Protein AF-A0A914ZAG1-F1 (afdb_monomer)

Structure (mmCIF, N/CA/C/O backbone):
data_AF-A0A914ZAG1-F1
#
_entry.id   AF-A0A914ZAG1-F1
#
loop_
_atom_site.group_PDB
_atom_site.id
_atom_site.type_symbol
_atom_site.label_atom_id
_atom_site.label_alt_id
_atom_site.label_comp_id
_atom_site.label_asym_id
_atom_site.label_entity_id
_atom_site.label_seq_id
_atom_site.pdbx_PDB_ins_code
_atom_site.Cartn_x
_atom_site.Cartn_y
_atom_site.Cartn_z
_atom_site.occupancy
_atom_site.B_iso_or_equiv
_atom_site.auth_seq_id
_atom_site.auth_comp_id
_atom_site.auth_asym_id
_atom_site.auth_atom_id
_atom_site.pdbx_PDB_model_num
ATOM 1 N N . MET A 1 1 ? 6.820 -18.113 77.721 1.00 44.19 1 MET A N 1
ATOM 2 C CA . MET A 1 1 ? 5.483 -17.719 77.213 1.00 44.19 1 MET A CA 1
ATOM 3 C C . MET A 1 1 ? 5.636 -16.690 76.088 1.00 44.19 1 MET A C 1
ATOM 5 O O . MET A 1 1 ? 5.161 -15.575 76.220 1.00 44.19 1 MET A O 1
ATOM 9 N N . SER A 1 2 ? 6.352 -17.037 75.008 1.00 44.66 2 SER A N 1
ATOM 10 C CA . SER A 1 2 ? 6.630 -16.108 73.891 1.00 44.66 2 SER A CA 1
ATOM 11 C C . SER A 1 2 ? 6.629 -16.766 72.500 1.00 44.66 2 SER A C 1
ATOM 13 O O . SER A 1 2 ? 6.733 -16.055 71.511 1.00 44.66 2 SER A O 1
ATOM 15 N N . GLU A 1 3 ? 6.470 -18.089 72.392 1.00 43.69 3 GLU A N 1
ATOM 16 C CA . GLU A 1 3 ? 6.545 -18.802 71.100 1.00 43.69 3 GLU A CA 1
ATOM 17 C C . GLU A 1 3 ? 5.197 -19.030 70.405 1.00 43.69 3 GLU A C 1
ATOM 19 O O . GLU A 1 3 ? 5.170 -19.448 69.258 1.00 43.69 3 GLU A O 1
ATOM 24 N N . LYS A 1 4 ? 4.060 -18.738 71.052 1.00 41.19 4 LYS A N 1
ATOM 25 C CA . LYS A 1 4 ? 2.736 -18.988 70.446 1.00 41.19 4 LYS A CA 1
ATOM 26 C C . LYS A 1 4 ? 2.187 -17.845 69.586 1.00 41.19 4 LYS A C 1
ATOM 28 O O . LYS A 1 4 ? 1.163 -18.033 68.948 1.00 41.19 4 LYS A O 1
ATOM 33 N N . LYS A 1 5 ? 2.827 -16.668 69.564 1.00 45.28 5 LYS A N 1
ATOM 34 C CA . LYS A 1 5 ? 2.276 -15.483 68.876 1.00 45.28 5 LYS A CA 1
ATOM 35 C C . LYS A 1 5 ? 2.777 -15.310 67.437 1.00 45.28 5 LYS A C 1
ATOM 37 O O . LYS A 1 5 ? 2.129 -14.634 66.649 1.00 45.28 5 LYS A O 1
ATOM 42 N N . THR A 1 6 ? 3.898 -15.933 67.080 1.00 44.66 6 THR A N 1
ATOM 43 C CA . THR A 1 6 ? 4.449 -15.913 65.715 1.00 44.66 6 THR A CA 1
ATOM 44 C C . THR A 1 6 ? 3.732 -16.889 64.782 1.00 44.66 6 THR A C 1
ATOM 46 O O . THR A 1 6 ? 3.537 -16.558 63.619 1.00 44.66 6 THR A O 1
ATOM 49 N N . SER A 1 7 ? 3.215 -18.015 65.291 1.00 41.16 7 SER A N 1
ATOM 50 C CA . SER A 1 7 ? 2.495 -18.994 64.464 1.00 41.16 7 SER A CA 1
ATOM 51 C C . SER A 1 7 ? 1.101 -18.540 64.011 1.00 41.16 7 SER A C 1
ATOM 53 O O . SER A 1 7 ? 0.634 -19.004 62.983 1.00 41.16 7 SER A O 1
ATOM 55 N N . GLU A 1 8 ? 0.419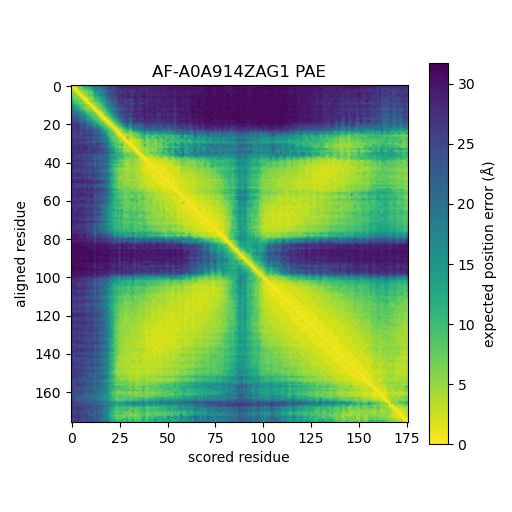 -17.643 64.736 1.00 44.59 8 GLU A N 1
ATOM 56 C CA . GLU A 1 8 ? -0.865 -17.067 64.278 1.00 44.59 8 GLU A CA 1
ATOM 57 C C . GLU A 1 8 ? -0.670 -15.929 63.261 1.00 44.59 8 GLU A C 1
ATOM 59 O O . GLU A 1 8 ? -1.561 -15.664 62.458 1.00 44.59 8 GLU A O 1
ATOM 64 N N . PHE A 1 9 ? 0.494 -15.269 63.265 1.00 38.97 9 PHE A N 1
ATOM 65 C CA . PHE A 1 9 ? 0.803 -14.169 62.346 1.00 38.97 9 PHE A CA 1
ATOM 66 C C . PHE A 1 9 ? 1.321 -14.665 60.983 1.00 38.97 9 PHE A C 1
ATOM 68 O O . PHE A 1 9 ? 1.088 -14.011 59.969 1.00 38.97 9 PHE A O 1
ATOM 75 N N . GLU A 1 10 ? 1.955 -15.843 60.935 1.00 39.25 10 GLU A N 1
ATOM 76 C CA . GLU A 1 10 ? 2.365 -16.504 59.683 1.00 39.25 10 GLU A CA 1
ATOM 77 C C . GLU A 1 10 ? 1.180 -17.100 58.899 1.00 39.25 10 GLU A C 1
ATOM 79 O O . GLU A 1 10 ? 1.226 -17.174 57.675 1.00 39.25 10 GLU A O 1
ATOM 84 N N . VAL A 1 11 ? 0.073 -17.437 59.573 1.00 43.84 11 VAL A N 1
ATOM 85 C CA . VAL A 1 11 ? -1.135 -18.009 58.939 1.00 43.84 11 VAL A CA 1
ATOM 86 C C . VAL A 1 11 ? -1.965 -16.955 58.184 1.00 43.84 11 VAL A C 1
ATOM 88 O O . VAL A 1 11 ? -2.814 -17.298 57.364 1.00 43.84 11 VAL A O 1
ATOM 91 N N . ALA A 1 12 ? -1.707 -15.660 58.390 1.00 36.81 12 ALA A N 1
ATOM 92 C CA . ALA A 1 12 ? -2.474 -14.584 57.756 1.00 36.81 12 ALA A CA 1
ATOM 93 C C . ALA A 1 12 ? -2.019 -14.222 56.326 1.00 36.81 12 ALA A C 1
ATOM 95 O O . ALA A 1 12 ? -2.687 -13.420 55.674 1.00 36.81 12 ALA A O 1
ATOM 96 N N . TRP A 1 13 ? -0.924 -14.804 55.820 1.00 35.97 13 TRP A N 1
ATOM 97 C CA . TRP A 1 13 ? -0.385 -14.482 54.489 1.00 35.97 13 TRP A CA 1
ATOM 98 C C . TRP A 1 13 ? -0.612 -15.564 53.423 1.00 35.97 13 TRP A C 1
ATOM 100 O O . TRP A 1 13 ? -0.395 -15.288 52.248 1.00 35.97 13 TRP A O 1
ATOM 110 N N . ASP A 1 14 ? -1.120 -16.747 53.784 1.00 36.81 14 ASP A N 1
ATOM 111 C CA . ASP A 1 14 ? -1.268 -17.884 52.853 1.00 36.81 14 ASP A CA 1
ATOM 112 C C . ASP A 1 14 ? -2.696 -18.064 52.294 1.00 36.81 14 ASP A C 1
ATOM 114 O O . ASP A 1 14 ? -3.138 -19.157 51.954 1.00 36.81 14 ASP A O 1
ATOM 118 N N . SER A 1 15 ? -3.481 -16.986 52.222 1.00 39.69 15 SER A N 1
ATOM 119 C CA . SER A 1 15 ? -4.832 -17.040 51.632 1.00 39.69 15 SER A CA 1
ATOM 120 C C . SER A 1 15 ? -5.127 -15.922 50.637 1.00 39.69 15 SER A C 1
ATOM 122 O O . SER A 1 15 ? -6.284 -15.593 50.379 1.00 39.69 15 SER A O 1
ATOM 124 N N . GLN A 1 16 ? -4.092 -15.394 49.979 1.00 35.78 16 GLN A N 1
ATOM 125 C CA . GLN A 1 16 ? -4.280 -14.883 48.625 1.00 35.78 16 GLN A CA 1
ATOM 126 C C . GLN A 1 16 ? -4.118 -16.060 47.671 1.00 35.78 16 GLN A C 1
ATOM 128 O O . GLN A 1 16 ? -3.028 -16.352 47.196 1.00 35.78 16 GLN A O 1
ATOM 133 N N . SER A 1 17 ? -5.228 -16.754 47.413 1.00 38.12 17 SER A N 1
ATOM 134 C CA . SER A 1 17 ? -5.347 -17.585 46.222 1.00 38.12 17 SER A CA 1
ATOM 135 C C . SER A 1 17 ? -4.894 -16.741 45.034 1.00 38.12 17 SER A C 1
ATOM 137 O O . SER A 1 17 ? -5.560 -15.751 44.708 1.00 38.12 17 SER A O 1
ATOM 139 N N . GLU A 1 18 ? -3.766 -17.098 44.420 1.00 38.69 18 GLU A N 1
ATOM 140 C CA . GLU A 1 18 ? -3.399 -16.544 43.126 1.00 38.69 18 GLU A CA 1
ATOM 141 C C . GLU A 1 18 ? -4.626 -16.686 42.216 1.00 38.69 18 GLU A C 1
ATOM 143 O O . GLU A 1 18 ? -5.186 -17.788 42.123 1.00 38.69 18 GLU A O 1
ATOM 148 N N . PRO A 1 19 ? -5.134 -15.595 41.611 1.00 41.44 19 PRO A N 1
ATOM 149 C CA . PRO A 1 19 ? -6.217 -15.709 40.655 1.00 41.44 19 PRO A CA 1
ATOM 150 C C . PRO A 1 19 ? -5.683 -16.572 39.518 1.00 41.44 19 PRO A C 1
ATOM 152 O O . PRO A 1 19 ? -4.831 -16.133 38.749 1.00 41.44 19 PRO A O 1
ATOM 155 N N . GLY A 1 20 ? -6.136 -17.829 39.482 1.00 40.38 20 GLY A N 1
ATOM 156 C CA . GLY A 1 20 ? -5.704 -18.801 38.493 1.00 40.38 20 GLY A CA 1
ATOM 157 C C . GLY A 1 20 ? -5.775 -18.181 37.106 1.00 40.38 20 GLY A C 1
ATOM 158 O O . GLY A 1 20 ? -6.749 -17.495 36.789 1.00 40.38 20 GLY A O 1
ATOM 159 N N . GLU A 1 21 ? -4.730 -18.394 36.306 1.00 50.62 21 GLU A N 1
ATOM 160 C CA . GLU A 1 21 ? -4.668 -17.961 34.914 1.00 50.62 21 GLU A CA 1
ATOM 161 C C . GLU A 1 21 ? -5.856 -18.544 34.131 1.00 50.62 21 GLU A C 1
ATOM 163 O O . GLU A 1 21 ? -5.803 -19.620 33.527 1.00 50.62 21 GLU A O 1
ATOM 168 N N . GLU A 1 22 ? -6.972 -17.822 34.143 1.00 53.00 22 GLU A N 1
ATOM 169 C CA . GLU A 1 22 ? -8.123 -18.093 33.308 1.00 53.00 22 GLU A CA 1
ATOM 170 C C . GLU A 1 22 ? -7.700 -17.743 31.881 1.00 53.00 22 GLU A C 1
ATOM 172 O O . GLU A 1 22 ? -7.657 -16.575 31.489 1.00 53.00 22 GLU A O 1
ATOM 177 N N . LYS A 1 23 ? -7.297 -18.770 31.117 1.00 42.22 23 LYS A N 1
ATOM 178 C CA . LYS A 1 23 ? -6.859 -18.651 29.719 1.00 42.22 23 LYS A CA 1
ATOM 179 C C . LYS A 1 23 ? -7.784 -17.692 28.978 1.00 42.22 23 LYS A C 1
ATOM 181 O O . LYS A 1 23 ? -8.952 -18.016 28.757 1.00 42.22 23 LYS A O 1
ATOM 186 N N . ALA A 1 24 ? -7.250 -16.532 28.594 1.00 58.75 24 ALA A N 1
ATOM 187 C CA . ALA A 1 24 ? -8.007 -15.446 27.986 1.00 58.75 24 ALA A CA 1
ATOM 188 C C . ALA A 1 24 ? -8.939 -15.983 26.888 1.00 58.75 24 ALA A C 1
ATOM 190 O O . ALA A 1 24 ? -8.496 -16.456 25.834 1.00 58.75 24 ALA A O 1
ATOM 191 N N . LYS A 1 25 ? -10.250 -15.956 27.155 1.00 74.50 25 LYS A N 1
ATOM 192 C CA . LYS A 1 25 ? -11.270 -16.473 26.243 1.00 74.50 25 LYS A CA 1
ATOM 193 C C . LYS A 1 25 ? -11.279 -15.610 24.984 1.00 74.50 25 LYS A C 1
ATOM 195 O O . LYS A 1 25 ? -11.836 -14.514 24.974 1.00 74.50 25 LYS A O 1
ATOM 200 N N . LYS A 1 26 ? -10.644 -16.103 23.917 1.00 67.94 26 LYS A N 1
ATOM 201 C CA . LYS A 1 26 ? -10.543 -15.401 22.632 1.00 67.94 26 LYS A CA 1
ATOM 202 C C . LYS A 1 26 ? -11.945 -15.119 22.094 1.00 67.94 26 LYS A C 1
ATOM 204 O O . LYS A 1 26 ? -12.739 -16.032 21.863 1.00 67.94 26 LYS A O 1
ATOM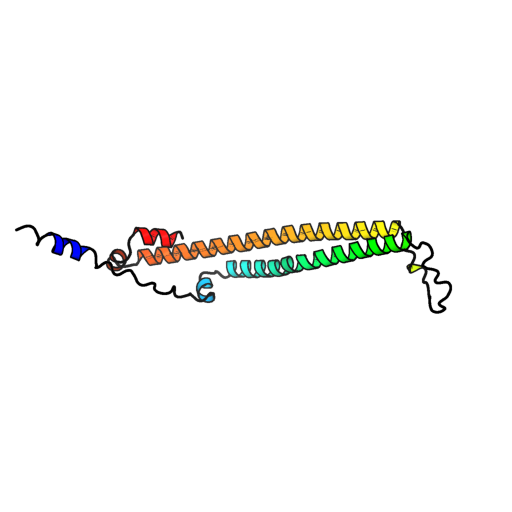 209 N N . VAL A 1 27 ? -12.261 -13.843 21.917 1.00 77.81 27 VAL A N 1
ATOM 210 C CA . VAL A 1 27 ? -13.531 -13.406 21.337 1.00 77.81 27 VAL A CA 1
ATOM 211 C C . VAL A 1 27 ? -13.443 -13.541 19.816 1.00 77.81 27 VAL A C 1
ATOM 213 O O . VAL A 1 27 ? -12.417 -13.234 19.216 1.00 77.81 27 VAL A O 1
ATOM 216 N N . SER A 1 28 ? -14.520 -14.010 19.182 1.00 84.69 28 SER A N 1
ATOM 217 C CA . SER A 1 28 ? -14.593 -14.090 17.719 1.00 84.69 28 SER A CA 1
ATOM 218 C C . SER A 1 28 ? -14.434 -12.705 17.081 1.00 84.69 28 SER A C 1
ATOM 220 O O . SER A 1 28 ? -15.070 -11.742 17.518 1.00 84.69 28 SER A O 1
ATOM 222 N N . LEU A 1 29 ? -13.639 -12.623 16.009 1.00 76.62 29 LEU A N 1
ATOM 223 C CA . LEU A 1 29 ? -13.372 -11.387 15.261 1.00 76.62 29 LEU A CA 1
ATOM 224 C C . LEU A 1 29 ? -14.660 -10.721 14.750 1.00 76.62 29 LEU A C 1
ATOM 226 O O . LEU A 1 29 ? -14.776 -9.500 14.769 1.00 76.62 29 LEU A O 1
ATOM 230 N N . ALA A 1 30 ? -15.679 -11.503 14.388 1.00 76.38 30 ALA A N 1
ATOM 231 C CA . ALA A 1 30 ? -16.973 -10.964 13.965 1.00 76.38 30 ALA A CA 1
ATOM 232 C C . ALA A 1 30 ? -17.703 -10.226 15.102 1.00 76.38 30 ALA A C 1
ATOM 234 O O . ALA A 1 30 ? -18.402 -9.239 14.880 1.00 76.38 30 ALA A O 1
ATOM 235 N N . LYS A 1 31 ? -17.514 -10.678 16.347 1.00 78.00 31 LYS A N 1
ATOM 236 C CA . LYS A 1 31 ? -18.121 -10.058 17.530 1.00 78.00 31 LYS A CA 1
ATOM 237 C C . LYS A 1 31 ? -17.407 -8.759 17.922 1.00 78.00 31 LYS A C 1
ATOM 239 O O . LYS A 1 31 ? -18.047 -7.894 18.515 1.00 78.00 31 LYS A O 1
ATOM 244 N N . LEU A 1 32 ? -16.137 -8.597 17.536 1.00 78.69 32 LEU A N 1
ATOM 245 C CA . LEU A 1 32 ? -15.387 -7.341 17.661 1.00 78.69 32 LEU A CA 1
ATOM 246 C C . LEU A 1 32 ? -15.977 -6.247 16.756 1.00 78.69 32 LEU A C 1
ATOM 248 O O . LEU A 1 32 ? -16.156 -5.108 17.179 1.00 78.69 32 LEU A O 1
ATOM 252 N N . TRP A 1 33 ? -16.391 -6.627 15.546 1.00 77.50 33 TRP A N 1
ATOM 253 C CA . TRP A 1 33 ? -17.001 -5.733 14.557 1.00 77.50 33 TRP A CA 1
ATOM 254 C C . TRP A 1 33 ? -18.446 -5.325 14.863 1.00 77.50 33 TRP A C 1
ATOM 256 O O . TRP A 1 33 ? -19.029 -4.521 14.141 1.00 77.50 33 TRP A O 1
ATOM 266 N N . ARG A 1 34 ? -19.034 -5.807 15.962 1.00 75.62 34 ARG A N 1
ATOM 267 C CA . ARG A 1 34 ? -20.420 -5.496 16.347 1.00 75.62 34 ARG A CA 1
ATOM 268 C C . ARG A 1 34 ? -20.682 -3.994 16.541 1.00 75.62 34 ARG A C 1
ATOM 270 O O . ARG A 1 34 ? -21.818 -3.560 16.395 1.00 75.62 34 ARG A O 1
ATOM 277 N N . TYR A 1 35 ? -19.656 -3.209 16.875 1.00 75.00 35 TYR A N 1
ATOM 278 C CA . TYR A 1 35 ? -19.765 -1.751 17.036 1.00 75.00 35 TYR A CA 1
ATOM 279 C C . TYR A 1 35 ? -19.437 -0.959 15.759 1.00 75.00 35 TYR A C 1
ATOM 281 O O . TYR A 1 35 ? -19.550 0.272 15.756 1.00 75.00 35 TYR A O 1
ATOM 289 N N . ALA A 1 36 ? -19.058 -1.638 14.671 1.00 76.38 36 ALA A N 1
ATOM 290 C CA . ALA A 1 36 ? -18.814 -1.000 13.387 1.00 76.38 36 ALA A CA 1
ATOM 291 C C . ALA A 1 36 ? -20.134 -0.473 12.807 1.00 76.38 36 ALA A C 1
ATOM 293 O O . ALA A 1 36 ? -21.146 -1.166 12.738 1.00 76.38 36 ALA A O 1
ATOM 294 N N . THR A 1 37 ? -20.131 0.792 12.398 1.00 77.62 37 THR A N 1
ATOM 295 C CA . THR A 1 37 ? -21.285 1.432 11.748 1.00 77.62 37 THR A CA 1
ATOM 296 C C . THR A 1 37 ? -21.210 1.176 10.250 1.00 77.62 37 THR A C 1
ATOM 298 O O . THR A 1 37 ? -20.113 1.035 9.719 1.00 77.62 37 THR A O 1
ATOM 301 N N . GLY A 1 38 ? -22.338 1.185 9.534 1.00 79.44 38 GLY A N 1
ATOM 302 C CA . GLY A 1 38 ? -22.329 0.982 8.076 1.00 79.44 38 GLY A CA 1
ATOM 303 C C . GLY A 1 38 ? -21.339 1.903 7.347 1.00 79.44 38 GLY A C 1
ATOM 304 O O . GLY A 1 38 ? -20.583 1.448 6.501 1.00 79.44 38 GLY A O 1
ATOM 305 N N . LYS A 1 39 ? -21.247 3.176 7.758 1.00 81.94 39 LYS A N 1
ATOM 306 C CA . LYS A 1 39 ? -20.297 4.146 7.188 1.00 81.94 39 LYS A CA 1
ATOM 307 C C . LYS A 1 39 ? -18.830 3.750 7.418 1.00 81.94 39 LYS A C 1
ATOM 309 O O . LYS A 1 39 ? -18.063 3.746 6.469 1.00 81.94 39 LYS A O 1
ATOM 314 N N . SER A 1 40 ? -18.447 3.356 8.635 1.00 85.31 40 SER A N 1
ATOM 315 C CA . SER A 1 40 ? -17.072 2.927 8.937 1.00 85.31 40 SER A CA 1
ATOM 316 C C . SER A 1 40 ? -16.716 1.601 8.252 1.00 85.31 40 SER A C 1
ATOM 318 O O . SER A 1 40 ? -15.597 1.429 7.786 1.00 85.31 40 SER A O 1
ATOM 320 N N . LEU A 1 41 ? -17.681 0.684 8.112 1.00 86.12 41 LEU A N 1
ATOM 321 C CA . LEU A 1 41 ? -17.500 -0.563 7.361 1.00 86.12 41 LEU A CA 1
ATOM 322 C C . LEU A 1 41 ? -17.232 -0.297 5.871 1.00 86.12 41 LEU A C 1
ATOM 324 O O . LEU A 1 41 ? -16.341 -0.920 5.300 1.00 86.12 41 LEU A O 1
ATOM 328 N N . LEU A 1 42 ? -17.944 0.654 5.255 1.00 90.44 42 LEU A N 1
ATOM 329 C CA . LEU A 1 42 ? -17.676 1.061 3.871 1.00 90.44 42 LEU A CA 1
ATOM 330 C C . LEU A 1 42 ? -16.269 1.648 3.713 1.00 90.44 42 LEU A C 1
ATOM 332 O O . LEU A 1 42 ? -15.575 1.300 2.761 1.00 90.44 42 LEU A O 1
ATOM 336 N N . LEU A 1 43 ? -15.834 2.483 4.664 1.00 90.00 43 LEU A N 1
ATOM 337 C CA . LEU A 1 43 ? -14.471 3.016 4.686 1.00 90.00 43 LEU A CA 1
ATOM 338 C C . LEU A 1 43 ? -13.435 1.881 4.729 1.00 90.00 43 LEU A C 1
ATOM 340 O O . LEU A 1 43 ? -12.504 1.870 3.927 1.00 90.00 43 LEU A O 1
ATOM 344 N N . VAL A 1 44 ? -13.621 0.876 5.587 1.00 91.50 44 VAL A N 1
ATOM 345 C CA . VAL A 1 44 ? -12.678 -0.251 5.664 1.00 91.50 44 VAL A CA 1
ATOM 346 C C . VAL A 1 44 ? -12.656 -1.081 4.385 1.00 91.50 44 VAL A C 1
ATOM 348 O O . VAL A 1 44 ? -11.575 -1.451 3.937 1.00 91.50 44 VAL A O 1
ATOM 351 N N . ILE A 1 45 ? -13.807 -1.355 3.767 1.00 92.81 45 ILE A N 1
ATOM 352 C CA . ILE A 1 45 ? -13.854 -2.103 2.500 1.00 92.81 45 ILE A CA 1
ATOM 353 C C . ILE A 1 45 ? -13.123 -1.329 1.398 1.00 92.81 45 ILE A C 1
ATOM 355 O O . ILE A 1 45 ? -12.327 -1.907 0.656 1.00 92.81 45 ILE A O 1
ATOM 359 N N . LEU A 1 46 ? -13.337 -0.014 1.327 1.00 92.69 46 LEU A N 1
ATOM 360 C CA . LEU A 1 46 ? -12.644 0.850 0.380 1.00 92.69 46 LEU A CA 1
ATOM 361 C C . LEU A 1 46 ? -11.130 0.856 0.642 1.00 92.69 46 LEU A C 1
ATOM 363 O O . LEU A 1 46 ? -10.353 0.612 -0.280 1.00 92.69 46 LEU A O 1
ATOM 367 N N . GLY A 1 47 ? -10.703 1.019 1.896 1.00 94.31 47 GLY A N 1
ATOM 368 C CA . GLY A 1 47 ? -9.291 0.944 2.283 1.00 94.31 47 GLY A CA 1
ATOM 369 C C . GLY A 1 47 ? -8.655 -0.416 1.976 1.00 94.31 47 GLY A C 1
ATOM 370 O O . GLY A 1 47 ? -7.530 -0.470 1.487 1.00 94.31 47 GLY A O 1
ATOM 371 N N . ALA A 1 48 ? -9.387 -1.514 2.178 1.00 94.19 48 ALA A N 1
ATOM 372 C CA . ALA A 1 48 ? -8.931 -2.863 1.855 1.00 94.19 48 ALA A CA 1
ATOM 373 C C . ALA A 1 48 ? -8.779 -3.078 0.342 1.00 94.19 48 ALA A C 1
ATOM 375 O O . ALA A 1 48 ? -7.801 -3.681 -0.089 1.00 94.19 48 ALA A O 1
ATOM 376 N N . SER A 1 49 ? -9.695 -2.546 -0.473 1.00 93.69 49 SER A N 1
ATOM 377 C CA . SER A 1 49 ? -9.570 -2.616 -1.934 1.00 93.69 49 SER A CA 1
ATOM 378 C C . SER A 1 49 ? -8.333 -1.865 -2.439 1.00 93.69 49 SER A C 1
ATOM 380 O O . SER A 1 49 ? -7.571 -2.403 -3.241 1.00 93.69 49 SER A O 1
ATOM 382 N N . ILE A 1 50 ? -8.064 -0.674 -1.891 1.00 93.12 50 ILE A N 1
ATOM 383 C CA . ILE A 1 50 ? -6.868 0.113 -2.209 1.00 93.12 50 ILE A CA 1
ATOM 384 C C . ILE A 1 50 ? -5.609 -0.620 -1.732 1.00 93.12 50 ILE A C 1
ATOM 386 O O . ILE A 1 50 ? -4.626 -0.663 -2.462 1.00 93.12 50 ILE A O 1
ATOM 390 N N . ALA A 1 51 ? -5.649 -1.273 -0.567 1.00 93.69 51 ALA A N 1
ATOM 391 C CA . ALA A 1 51 ? -4.531 -2.068 -0.059 1.00 93.69 51 ALA A CA 1
ATOM 392 C C . ALA A 1 51 ? -4.125 -3.201 -1.010 1.00 93.69 51 ALA A C 1
ATOM 394 O O . ALA A 1 51 ? -2.933 -3.444 -1.200 1.00 93.69 51 ALA A O 1
ATOM 395 N N . VAL A 1 52 ? -5.101 -3.869 -1.633 1.00 93.25 52 VAL A N 1
ATOM 396 C CA . VAL A 1 52 ? -4.839 -4.914 -2.633 1.00 93.25 52 VAL A CA 1
ATOM 397 C C . VAL A 1 52 ? -4.157 -4.322 -3.867 1.00 93.25 52 VAL A C 1
ATOM 399 O O . VAL A 1 52 ? -3.161 -4.872 -4.336 1.00 93.25 52 VAL A O 1
ATOM 402 N N . VAL A 1 53 ? -4.643 -3.178 -4.358 1.00 90.25 53 VAL A N 1
ATOM 403 C CA . VAL A 1 53 ? -4.056 -2.485 -5.518 1.00 90.25 53 VAL A CA 1
ATOM 404 C C . VAL A 1 53 ? -2.630 -2.016 -5.217 1.00 90.25 53 VAL A C 1
ATOM 406 O O . VAL A 1 53 ? -1.719 -2.279 -5.999 1.00 90.25 53 VAL A O 1
ATOM 409 N N . THR A 1 54 ? -2.405 -1.393 -4.059 1.00 91.81 54 THR A N 1
ATOM 410 C CA . THR A 1 54 ? -1.077 -0.958 -3.607 1.00 91.81 54 THR A CA 1
ATOM 411 C C . THR A 1 54 ? -0.122 -2.144 -3.442 1.00 91.81 54 THR A C 1
ATOM 413 O O . THR A 1 54 ? 1.036 -2.064 -3.849 1.00 91.81 54 THR A O 1
ATOM 416 N N . GLY A 1 55 ? -0.605 -3.274 -2.913 1.00 92.12 55 GLY A N 1
ATOM 417 C CA . GLY A 1 55 ? 0.175 -4.508 -2.793 1.00 92.12 55 GLY A CA 1
ATOM 418 C C . GLY A 1 55 ? 0.609 -5.075 -4.148 1.00 92.12 55 GLY A C 1
ATOM 419 O O . GLY A 1 55 ? 1.754 -5.499 -4.297 1.00 92.12 55 GLY A O 1
ATOM 420 N N . ALA A 1 56 ? -0.264 -5.008 -5.158 1.00 90.56 56 ALA A N 1
ATOM 421 C CA . ALA A 1 56 ? 0.065 -5.367 -6.540 1.00 90.56 56 ALA A CA 1
ATOM 422 C C . ALA A 1 56 ? 1.004 -4.353 -7.230 1.00 90.56 56 ALA A C 1
ATOM 424 O O . ALA A 1 56 ? 1.633 -4.682 -8.234 1.00 90.56 56 ALA A O 1
ATOM 425 N N . GLY A 1 57 ? 1.165 -3.147 -6.679 1.00 88.38 57 GLY A N 1
ATOM 426 C CA . GLY A 1 57 ? 2.127 -2.157 -7.169 1.00 88.38 57 GLY A CA 1
ATOM 427 C C . GLY A 1 57 ? 3.587 -2.602 -7.024 1.00 88.38 57 GLY A C 1
ATOM 428 O O . GLY A 1 57 ? 4.410 -2.297 -7.883 1.00 88.38 57 GLY A O 1
ATOM 429 N N . MET A 1 58 ? 3.909 -3.384 -5.987 1.00 88.50 58 MET A N 1
ATOM 430 C CA . MET A 1 58 ? 5.264 -3.901 -5.735 1.00 88.50 58 MET A CA 1
ATOM 431 C C . MET A 1 58 ? 5.790 -4.818 -6.860 1.00 88.50 58 MET A C 1
ATOM 433 O O . MET A 1 58 ? 6.872 -4.546 -7.383 1.00 88.50 58 MET A O 1
ATOM 437 N N . PRO A 1 59 ? 5.066 -5.870 -7.298 1.00 93.31 59 PRO A N 1
ATOM 438 C CA . PRO A 1 59 ? 5.505 -6.682 -8.432 1.00 93.31 59 PRO A CA 1
ATOM 439 C C . PRO A 1 59 ? 5.488 -5.903 -9.753 1.00 93.31 59 PRO A C 1
ATOM 441 O O . PRO A 1 59 ? 6.339 -6.143 -10.604 1.00 93.31 59 PRO A O 1
ATOM 444 N N . LEU A 1 60 ? 4.579 -4.938 -9.920 1.00 90.19 60 LEU A N 1
ATOM 445 C CA . LEU A 1 60 ? 4.528 -4.104 -11.122 1.00 90.19 60 LEU A CA 1
ATOM 446 C C . LEU A 1 60 ? 5.811 -3.269 -11.274 1.00 90.19 60 LEU A C 1
ATOM 448 O O . LEU A 1 60 ? 6.402 -3.248 -12.354 1.00 90.19 60 LEU 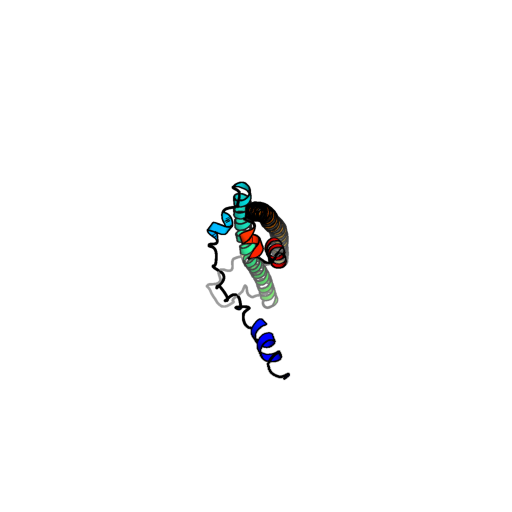A O 1
ATOM 452 N N . MET A 1 61 ? 6.319 -2.688 -10.180 1.00 89.38 61 MET A N 1
ATOM 453 C CA . MET A 1 61 ? 7.631 -2.026 -10.181 1.00 89.38 61 MET A CA 1
ATOM 454 C C . MET A 1 61 ? 8.765 -2.973 -10.604 1.00 89.38 61 MET A C 1
ATOM 456 O O . MET A 1 61 ? 9.656 -2.570 -11.351 1.00 89.38 61 MET A O 1
ATOM 460 N N . SER A 1 62 ? 8.716 -4.242 -10.187 1.00 92.00 62 SER A N 1
ATOM 461 C CA . SER A 1 62 ? 9.711 -5.246 -10.586 1.00 92.00 62 SER A CA 1
ATOM 462 C C . SER A 1 62 ? 9.694 -5.537 -12.091 1.00 92.00 62 SER A C 1
ATOM 464 O O . SER A 1 62 ? 10.752 -5.776 -12.668 1.00 92.00 62 SER A O 1
ATOM 466 N N . ILE A 1 63 ? 8.523 -5.511 -12.735 1.00 92.38 63 ILE A N 1
ATOM 467 C CA . ILE A 1 63 ? 8.396 -5.741 -14.183 1.00 92.38 63 ILE A CA 1
ATOM 468 C C . ILE A 1 63 ? 8.988 -4.567 -14.971 1.00 92.38 63 ILE A C 1
ATOM 470 O O . ILE A 1 63 ? 9.711 -4.789 -15.941 1.00 92.38 63 ILE A O 1
ATOM 474 N N . ILE A 1 64 ? 8.751 -3.328 -14.528 1.00 92.00 64 ILE A N 1
ATOM 475 C CA . ILE A 1 64 ? 9.312 -2.127 -15.171 1.00 92.00 64 ILE A CA 1
ATOM 476 C C . ILE A 1 64 ? 10.844 -2.183 -15.151 1.00 92.00 64 ILE A C 1
ATOM 478 O O . ILE A 1 64 ? 11.482 -2.004 -16.188 1.00 92.00 64 ILE A O 1
ATOM 482 N N . VAL A 1 65 ? 11.440 -2.511 -13.999 1.00 91.75 65 VAL A N 1
ATOM 483 C CA . VAL A 1 65 ? 12.900 -2.661 -13.876 1.00 91.75 65 VAL A CA 1
ATOM 484 C C . VAL A 1 65 ? 13.427 -3.794 -14.763 1.00 91.75 65 VAL A C 1
ATOM 486 O O . VAL A 1 65 ? 14.496 -3.650 -15.357 1.00 91.75 65 VAL A O 1
A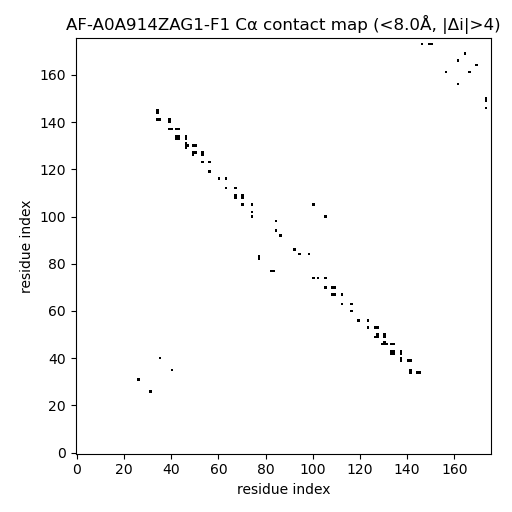TOM 489 N N . GLY A 1 66 ? 12.669 -4.886 -14.907 1.00 93.19 66 GLY A N 1
ATOM 490 C CA . GLY A 1 66 ? 12.980 -5.961 -15.852 1.00 93.19 66 GLY A CA 1
ATOM 491 C C . GLY A 1 66 ? 13.056 -5.454 -17.293 1.00 93.19 66 GLY A C 1
ATOM 492 O O . GLY A 1 66 ? 14.084 -5.617 -17.947 1.00 93.19 66 GLY A O 1
ATOM 493 N N . SER A 1 67 ? 12.021 -4.747 -17.751 1.00 90.50 67 SER A N 1
ATOM 494 C CA . SER A 1 67 ? 11.978 -4.191 -19.111 1.00 90.50 67 SER A CA 1
ATOM 495 C C . SER A 1 67 ? 13.082 -3.157 -19.369 1.00 90.50 67 SER A C 1
ATOM 497 O O . SER A 1 67 ? 13.707 -3.154 -20.427 1.00 90.50 67 SER A O 1
ATOM 499 N N . LEU A 1 68 ? 13.405 -2.335 -18.366 1.00 91.38 68 LEU A N 1
ATOM 500 C CA . LEU A 1 68 ? 14.522 -1.398 -18.430 1.00 91.38 68 LEU A CA 1
ATOM 501 C C . LEU A 1 68 ? 15.863 -2.139 -18.577 1.00 91.38 68 LEU A C 1
ATOM 503 O O . LEU A 1 68 ? 16.705 -1.746 -19.384 1.00 91.38 68 LEU A O 1
ATOM 507 N N . SER A 1 69 ? 16.062 -3.227 -17.825 1.00 92.88 69 SER A N 1
ATOM 508 C CA . SER A 1 69 ? 17.263 -4.063 -17.921 1.00 92.88 69 SER A CA 1
ATOM 509 C C . SER A 1 69 ? 17.404 -4.704 -19.304 1.00 92.88 69 SER A C 1
ATOM 511 O O . SER A 1 69 ? 18.505 -4.713 -19.860 1.00 92.88 69 SER A O 1
ATOM 513 N N . GLU A 1 70 ? 16.305 -5.167 -19.900 1.00 89.81 70 GLU A N 1
ATOM 514 C CA . GLU A 1 70 ? 16.298 -5.722 -21.257 1.00 89.81 70 GLU A CA 1
ATOM 515 C C . GLU A 1 70 ? 16.771 -4.698 -22.301 1.00 89.81 70 GLU A C 1
ATOM 517 O O . GLU A 1 70 ? 17.614 -5.035 -23.141 1.00 89.81 70 GLU A O 1
ATOM 522 N N . SER A 1 71 ? 16.335 -3.435 -22.207 1.00 87.00 71 SER A N 1
ATOM 523 C CA . SER A 1 71 ? 16.804 -2.348 -23.085 1.00 87.00 71 SER A CA 1
ATOM 524 C C . SER A 1 71 ? 18.317 -2.102 -22.966 1.00 87.00 71 SER A C 1
ATOM 526 O O . SER A 1 71 ? 18.996 -1.907 -23.980 1.00 87.00 71 SER A O 1
ATOM 528 N N . PHE A 1 72 ? 18.883 -2.170 -21.753 1.00 89.38 72 PHE A N 1
ATOM 529 C CA . PHE A 1 72 ? 20.336 -2.058 -21.537 1.00 89.38 72 PHE A CA 1
ATOM 530 C C . PHE A 1 72 ? 21.117 -3.258 -22.082 1.00 89.38 72 PHE A C 1
ATOM 532 O O . PHE A 1 72 ? 22.191 -3.089 -22.672 1.00 89.38 72 PHE A O 1
ATOM 539 N N . VAL A 1 73 ? 20.583 -4.472 -21.927 1.00 87.38 73 VAL A N 1
ATOM 540 C CA . VAL A 1 73 ? 21.193 -5.688 -22.484 1.00 87.38 73 VAL A CA 1
ATOM 541 C C . VAL A 1 73 ? 21.188 -5.630 -24.011 1.00 87.38 73 VAL A C 1
ATOM 543 O O . VAL A 1 73 ? 22.192 -5.974 -24.638 1.00 87.38 73 VAL A O 1
ATOM 546 N N . LYS A 1 74 ? 20.101 -5.144 -24.621 1.00 82.31 74 LYS A N 1
ATOM 547 C CA . LYS A 1 74 ? 19.992 -4.964 -26.075 1.00 82.31 74 LYS A CA 1
ATOM 548 C C . LYS A 1 74 ? 21.042 -3.981 -26.599 1.00 82.31 74 LYS A C 1
ATOM 550 O O . LYS A 1 74 ? 21.757 -4.311 -27.542 1.00 82.31 74 LYS A O 1
ATOM 555 N N . MET A 1 75 ? 21.214 -2.838 -25.932 1.00 82.62 75 MET A N 1
ATOM 556 C CA . MET A 1 75 ? 22.231 -1.843 -26.293 1.00 82.62 75 MET A CA 1
ATOM 557 C C . MET A 1 75 ? 23.664 -2.383 -26.144 1.00 82.62 75 MET A C 1
ATOM 559 O O . MET A 1 75 ? 24.509 -2.172 -27.015 1.00 82.62 75 MET A O 1
ATOM 563 N N . THR A 1 76 ? 23.940 -3.126 -25.068 1.00 83.94 76 THR A N 1
ATOM 564 C CA . THR A 1 76 ? 25.263 -3.736 -24.840 1.00 83.94 76 THR A CA 1
ATOM 565 C C . THR A 1 76 ? 25.606 -4.763 -25.922 1.00 83.94 76 THR A C 1
ATOM 567 O O . THR A 1 76 ? 26.709 -4.730 -26.463 1.00 83.94 76 THR A O 1
ATOM 570 N N . LYS A 1 77 ? 24.648 -5.613 -26.321 1.00 79.69 77 LYS A N 1
ATOM 571 C CA . LYS A 1 77 ? 24.841 -6.605 -27.396 1.00 79.69 77 LYS A CA 1
ATOM 572 C C . LYS A 1 77 ? 25.188 -5.962 -28.743 1.00 79.69 77 LYS A C 1
ATOM 574 O O . LYS A 1 77 ? 26.047 -6.473 -29.456 1.00 79.69 77 LYS A O 1
ATOM 579 N N . LEU A 1 78 ? 24.563 -4.831 -29.072 1.00 74.31 78 LEU A N 1
ATOM 580 C CA . LEU A 1 78 ? 24.849 -4.083 -30.305 1.00 74.31 78 LEU A CA 1
ATOM 581 C C . LEU A 1 78 ? 26.221 -3.409 -30.275 1.00 74.31 78 LEU A C 1
ATOM 583 O O . LEU A 1 78 ? 26.868 -3.268 -31.310 1.00 74.31 78 LEU A O 1
ATOM 587 N N . ARG A 1 79 ? 26.681 -3.009 -29.086 1.00 75.38 79 ARG A N 1
ATOM 588 C CA . ARG A 1 79 ? 28.002 -2.408 -28.892 1.00 75.38 79 ARG A CA 1
ATOM 589 C C . ARG A 1 79 ? 29.131 -3.437 -28.953 1.00 75.38 79 ARG A C 1
ATOM 591 O O . ARG A 1 79 ? 30.183 -3.124 -29.502 1.00 75.38 79 ARG A O 1
ATOM 598 N N . GLU A 1 80 ? 28.923 -4.637 -28.413 1.00 75.12 80 GLU A N 1
ATOM 599 C CA . GLU A 1 80 ? 29.909 -5.726 -28.471 1.00 75.12 80 GLU A CA 1
ATOM 600 C C . GLU A 1 80 ? 29.961 -6.419 -29.840 1.00 75.12 80 GLU A C 1
ATOM 602 O O . GLU A 1 80 ? 31.026 -6.883 -30.245 1.00 75.12 80 GLU A O 1
ATOM 607 N N . SER A 1 81 ? 28.850 -6.466 -30.582 1.00 62.03 81 SER A N 1
ATOM 608 C CA . SER A 1 81 ? 28.803 -7.085 -31.909 1.00 62.03 81 SER A CA 1
ATOM 609 C C . SER A 1 81 ? 28.047 -6.207 -32.920 1.00 62.03 81 SER A C 1
ATOM 611 O O . SER A 1 81 ? 26.890 -6.485 -33.249 1.00 62.03 81 SER A O 1
ATOM 613 N N . PRO A 1 82 ? 28.696 -5.149 -33.454 1.00 60.16 82 PRO A N 1
ATOM 614 C CA . PRO A 1 82 ? 28.060 -4.184 -34.361 1.00 60.16 82 PRO A CA 1
ATOM 615 C C . PRO A 1 82 ? 27.584 -4.800 -35.689 1.00 60.16 82 PRO A C 1
ATOM 617 O O . PRO A 1 82 ? 26.759 -4.206 -36.375 1.00 60.16 82 PRO A O 1
ATOM 620 N N . ASN A 1 83 ? 28.060 -6.005 -36.031 1.00 57.69 83 ASN A N 1
ATOM 621 C CA . AS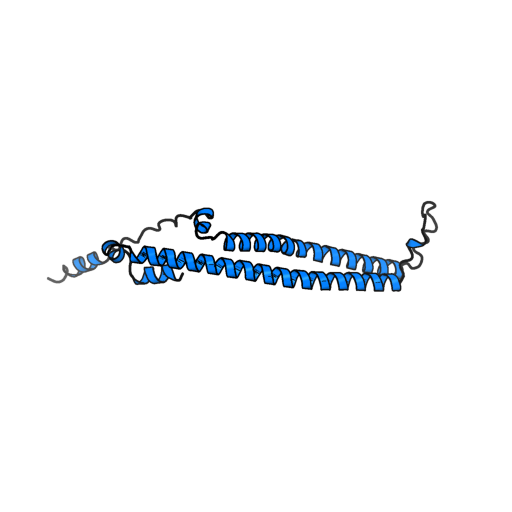N A 1 83 ? 27.729 -6.719 -37.269 1.00 57.69 83 ASN A CA 1
ATOM 622 C C . ASN A 1 83 ? 26.828 -7.957 -37.046 1.00 57.69 83 ASN A C 1
ATOM 624 O O . ASN A 1 83 ? 26.630 -8.732 -37.976 1.00 57.69 83 ASN A O 1
ATOM 628 N N . SER A 1 84 ? 26.262 -8.157 -35.848 1.00 53.94 84 SER A N 1
ATOM 629 C CA . SER A 1 84 ? 25.455 -9.344 -35.477 1.00 53.94 84 SER A CA 1
ATOM 630 C C . SER A 1 84 ? 24.088 -9.467 -36.180 1.00 53.94 84 SER A C 1
ATOM 632 O O . SER A 1 84 ? 23.382 -10.453 -36.010 1.00 53.94 84 SER A O 1
ATOM 634 N N . LEU A 1 85 ? 23.701 -8.509 -37.026 1.00 53.75 85 LEU A N 1
ATOM 635 C CA . LEU A 1 85 ? 22.580 -8.709 -37.959 1.00 53.75 85 LEU A CA 1
ATOM 636 C C . LEU A 1 85 ? 22.994 -9.455 -39.239 1.00 53.75 85 LEU A C 1
ATOM 638 O O . LEU A 1 85 ? 22.147 -9.788 -40.068 1.00 53.75 85 LEU A O 1
ATOM 642 N N . VAL A 1 86 ? 24.287 -9.751 -39.384 1.00 52.47 86 VAL A N 1
ATOM 643 C CA . VAL A 1 86 ? 24.847 -10.585 -40.443 1.00 52.47 86 VAL A CA 1
ATOM 644 C C . VAL A 1 86 ? 25.380 -11.858 -39.795 1.00 52.47 86 VAL A C 1
ATOM 646 O O . VAL A 1 86 ? 26.557 -11.953 -39.464 1.00 52.47 86 VAL A O 1
ATOM 649 N N . CYS A 1 87 ? 24.519 -12.859 -39.623 1.00 48.62 87 CYS A N 1
ATOM 650 C CA . CYS A 1 87 ? 24.970 -14.246 -39.564 1.00 48.62 87 CYS A CA 1
ATOM 651 C C . CYS A 1 87 ? 25.426 -14.616 -40.986 1.00 48.62 87 CYS A C 1
ATOM 653 O O . CYS A 1 87 ? 24.571 -14.768 -41.858 1.00 48.62 87 CYS A O 1
ATOM 655 N N . PRO A 1 88 ? 26.731 -14.767 -41.286 1.00 50.03 88 PRO A N 1
ATOM 656 C CA . PRO A 1 88 ? 27.183 -14.995 -42.660 1.00 50.03 88 PRO A CA 1
ATOM 657 C C . PRO A 1 88 ? 26.879 -16.416 -43.170 1.00 50.03 88 PRO A C 1
ATOM 659 O O . PRO A 1 88 ? 27.282 -16.758 -44.279 1.00 50.03 88 PRO A O 1
ATOM 662 N N . HIS A 1 89 ? 26.234 -17.271 -42.362 1.00 46.22 89 HIS A N 1
ATOM 663 C CA . HIS A 1 89 ? 26.151 -18.705 -42.637 1.00 46.22 89 HIS A CA 1
ATOM 664 C C . HIS A 1 89 ? 24.829 -19.405 -42.286 1.00 46.22 89 HIS A C 1
ATOM 666 O O . HIS A 1 89 ? 24.800 -20.629 -42.319 1.00 46.22 89 HIS A O 1
ATOM 672 N N . ASP A 1 90 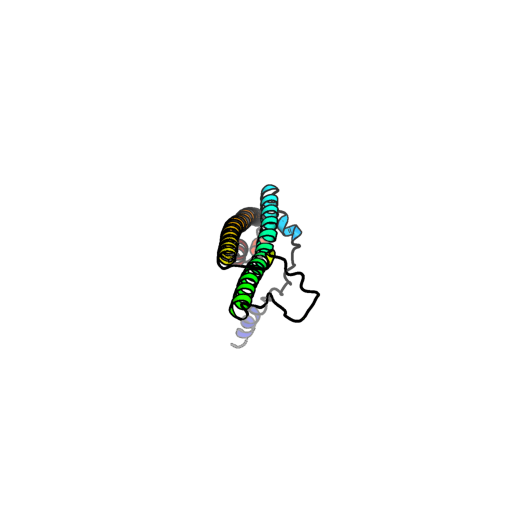? 23.739 -18.675 -42.016 1.00 47.12 90 ASP A N 1
ATOM 673 C CA . ASP A 1 90 ? 22.414 -19.296 -41.858 1.00 47.12 90 ASP A CA 1
ATOM 674 C C . ASP A 1 90 ? 21.406 -18.730 -42.877 1.00 47.12 90 ASP A C 1
ATOM 676 O O . ASP A 1 90 ? 21.051 -17.551 -42.804 1.00 47.12 90 ASP A O 1
ATOM 680 N N . PRO A 1 91 ? 20.899 -19.540 -43.827 1.00 53.75 91 PRO A N 1
ATOM 681 C CA . PRO A 1 91 ? 19.911 -19.110 -44.822 1.00 53.75 91 PRO A CA 1
ATOM 682 C C . PRO A 1 91 ? 18.498 -18.877 -44.244 1.00 53.75 91 PRO A C 1
ATOM 684 O O . PRO A 1 91 ? 17.569 -18.595 -44.996 1.00 53.75 91 PRO A O 1
ATOM 687 N N . SER A 1 92 ? 18.316 -18.980 -42.924 1.00 55.69 92 SER A N 1
ATOM 688 C CA . SER A 1 92 ? 17.057 -18.731 -42.205 1.00 55.69 92 SER A CA 1
ATOM 689 C C . SER A 1 92 ? 16.959 -17.341 -41.565 1.00 55.69 92 SER A C 1
ATOM 691 O O . SER A 1 92 ? 15.953 -17.039 -40.925 1.00 55.69 92 SER A O 1
ATOM 693 N N . CYS A 1 93 ? 17.977 -16.490 -41.717 1.00 54.44 93 CYS A N 1
ATOM 694 C CA . CYS A 1 93 ? 17.985 -15.142 -41.148 1.00 54.44 93 CYS A CA 1
ATOM 695 C C . CYS A 1 93 ? 17.172 -14.193 -42.038 1.00 54.44 93 CYS A C 1
ATOM 697 O O . CYS A 1 93 ? 17.696 -13.558 -42.952 1.00 54.44 93 CYS A O 1
ATOM 699 N N . ASN A 1 94 ? 15.873 -14.104 -41.787 1.00 53.84 94 ASN A N 1
ATOM 700 C CA . ASN A 1 94 ? 15.003 -13.078 -42.349 1.00 53.84 94 ASN A CA 1
ATOM 701 C C . ASN A 1 94 ? 15.165 -11.768 -41.563 1.00 53.84 94 ASN A C 1
ATOM 703 O O . ASN A 1 94 ? 14.250 -11.338 -40.867 1.00 53.84 94 ASN A O 1
ATOM 707 N N . THR A 1 95 ? 16.330 -11.129 -41.647 1.00 55.50 95 THR A N 1
ATOM 708 C CA . THR A 1 95 ? 16.571 -9.872 -40.936 1.00 55.50 95 THR A CA 1
ATOM 709 C C . THR A 1 95 ? 15.656 -8.784 -41.489 1.00 55.50 95 THR A C 1
ATOM 711 O O . THR A 1 95 ? 15.876 -8.231 -42.569 1.00 55.50 95 THR A O 1
ATOM 714 N N . THR A 1 96 ? 14.585 -8.485 -40.765 1.00 50.22 96 THR A N 1
ATOM 715 C CA . THR A 1 96 ? 13.740 -7.332 -41.045 1.00 50.22 96 THR A CA 1
ATOM 716 C C . THR A 1 96 ? 14.451 -6.076 -40.552 1.00 50.22 96 THR A C 1
ATOM 718 O O . THR A 1 96 ? 15.030 -6.054 -39.471 1.00 50.22 96 THR A O 1
ATOM 721 N N . PHE A 1 97 ? 14.383 -5.000 -41.337 1.00 47.47 97 PHE A N 1
ATOM 722 C CA . PHE A 1 97 ? 14.903 -3.658 -41.024 1.00 47.47 97 PHE A CA 1
ATOM 723 C C . PHE A 1 97 ? 14.521 -3.136 -39.613 1.00 47.47 97 PHE A C 1
ATOM 725 O O . PHE A 1 97 ? 15.153 -2.221 -39.099 1.00 47.47 97 PHE A O 1
ATOM 732 N N . SER A 1 98 ? 13.529 -3.754 -38.963 1.00 54.09 98 SER A N 1
ATOM 733 C CA . SER A 1 98 ? 13.072 -3.507 -37.592 1.00 54.09 98 SER A CA 1
ATOM 734 C C . SER A 1 98 ? 14.028 -3.931 -36.466 1.00 54.09 98 SER A C 1
ATOM 736 O O . SER A 1 98 ? 13.753 -3.598 -35.316 1.00 54.09 98 SER A O 1
ATOM 738 N N . ASP A 1 99 ? 15.120 -4.652 -36.745 1.00 56.50 99 ASP A N 1
ATOM 739 C CA . ASP A 1 99 ? 16.084 -5.072 -35.708 1.00 56.50 99 ASP A CA 1
ATOM 740 C C . ASP A 1 99 ? 17.231 -4.068 -35.479 1.00 56.50 99 ASP A C 1
ATOM 742 O O . ASP A 1 99 ? 18.065 -4.259 -34.588 1.00 56.50 99 ASP A O 1
ATOM 746 N N . ILE A 1 100 ? 17.273 -2.969 -36.245 1.00 65.81 100 ILE A N 1
ATOM 747 C CA . ILE A 1 100 ? 18.234 -1.876 -36.049 1.00 65.81 100 ILE A CA 1
ATOM 748 C C . ILE A 1 100 ? 17.751 -1.013 -34.879 1.00 65.81 100 ILE A C 1
ATOM 750 O O . ILE A 1 100 ? 17.053 -0.023 -35.055 1.00 65.81 100 ILE A O 1
ATOM 754 N N . TYR A 1 101 ? 18.111 -1.413 -33.665 1.00 73.94 101 TYR A N 1
ATOM 755 C CA . TYR A 1 101 ? 17.849 -0.637 -32.457 1.00 73.94 101 TYR A CA 1
ATOM 756 C C . TYR A 1 101 ? 18.943 0.426 -32.299 1.00 73.94 101 TYR A C 1
ATOM 758 O O . TYR A 1 101 ? 20.111 0.105 -32.068 1.00 73.94 101 TYR A O 1
ATOM 766 N N . THR A 1 102 ? 18.589 1.694 -32.504 1.00 81.81 102 THR A N 1
ATOM 767 C CA . THR A 1 102 ? 19.548 2.807 -32.502 1.00 81.81 102 THR A CA 1
ATOM 768 C C . THR A 1 102 ? 19.683 3.454 -31.120 1.00 81.81 102 THR A C 1
ATOM 770 O O . THR A 1 102 ? 18.933 3.167 -30.187 1.00 81.81 102 THR A O 1
ATOM 773 N N . THR A 1 103 ? 20.653 4.360 -30.970 1.00 82.81 103 THR A N 1
ATOM 774 C CA . THR A 1 103 ? 20.829 5.155 -29.741 1.00 82.81 103 THR A CA 1
ATOM 775 C C . THR A 1 103 ? 19.623 6.040 -29.428 1.00 82.81 103 THR A C 1
ATOM 777 O O . THR A 1 103 ? 19.338 6.276 -28.256 1.00 82.81 103 THR A O 1
ATOM 780 N N . GLU A 1 104 ? 18.916 6.510 -30.458 1.00 86.62 104 GLU A N 1
ATOM 781 C CA . GLU A 1 104 ? 17.714 7.336 -30.314 1.00 86.62 104 GLU A CA 1
ATOM 782 C C . GLU A 1 104 ? 16.540 6.509 -29.771 1.00 86.62 104 GLU A C 1
ATOM 784 O O . GLU A 1 104 ? 15.848 6.941 -28.850 1.00 86.62 104 GLU A O 1
ATOM 789 N N . ASP A 1 105 ? 16.359 5.282 -30.269 1.00 86.12 105 ASP A N 1
ATOM 7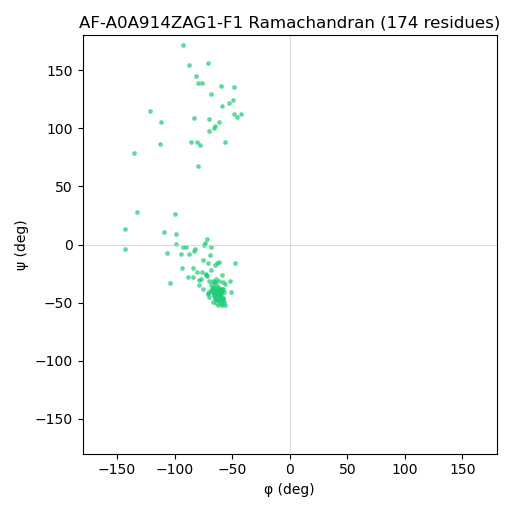90 C CA . ASP A 1 105 ? 15.317 4.365 -29.782 1.00 86.12 105 ASP A CA 1
ATOM 791 C C . ASP A 1 105 ? 15.546 4.004 -28.311 1.00 86.12 105 ASP A C 1
ATOM 793 O O . ASP A 1 105 ? 14.633 4.070 -27.490 1.00 86.12 105 ASP A O 1
ATOM 797 N N . PHE A 1 106 ? 16.801 3.732 -27.948 1.00 87.69 106 PHE A N 1
ATOM 798 C CA . PHE A 1 106 ? 17.198 3.485 -26.564 1.00 87.69 106 PHE A CA 1
ATOM 799 C C . PHE A 1 106 ? 16.902 4.667 -25.633 1.00 87.69 106 PHE A C 1
ATOM 801 O O . PHE A 1 106 ? 16.435 4.469 -24.508 1.00 87.69 106 PHE A O 1
ATOM 808 N N . HIS A 1 107 ? 17.167 5.896 -26.082 1.00 90.62 107 HIS A N 1
ATOM 809 C CA . HIS A 1 107 ? 16.896 7.090 -25.286 1.00 90.62 107 HIS A CA 1
ATOM 810 C C . HIS A 1 107 ? 15.395 7.255 -25.017 1.00 90.62 107 HIS A C 1
ATOM 812 O O . HIS A 1 107 ? 14.994 7.492 -23.874 1.00 90.62 107 HIS A O 1
ATOM 818 N N . ASN A 1 108 ? 14.570 7.063 -26.049 1.00 90.31 108 ASN A N 1
ATOM 819 C CA . ASN A 1 108 ? 13.116 7.145 -25.939 1.00 90.31 108 ASN A CA 1
ATOM 820 C C . ASN A 1 108 ? 12.540 6.039 -25.040 1.00 90.31 108 ASN A C 1
ATOM 822 O O . ASN A 1 108 ? 11.698 6.333 -24.186 1.00 90.31 108 ASN A O 1
ATOM 826 N N . ASP A 1 109 ? 13.040 4.805 -25.152 1.00 90.50 109 ASP A N 1
ATOM 827 C CA . ASP A 1 109 ? 12.626 3.689 -24.295 1.00 90.50 109 ASP A CA 1
ATOM 828 C C . ASP A 1 109 ? 12.933 3.971 -22.819 1.00 90.50 109 ASP A C 1
ATOM 830 O O . ASP A 1 109 ? 12.047 3.857 -21.969 1.00 90.50 109 ASP A O 1
ATOM 834 N N . ILE A 1 110 ? 14.151 4.420 -22.493 1.00 92.06 110 ILE A N 1
ATOM 835 C CA . ILE A 1 110 ? 14.520 4.750 -21.107 1.00 92.06 110 ILE A CA 1
ATOM 836 C C . ILE A 1 110 ? 13.673 5.896 -20.559 1.00 92.06 110 ILE A C 1
ATOM 838 O O . ILE A 1 110 ? 13.198 5.808 -19.424 1.00 92.06 110 ILE A O 1
ATOM 842 N N . ILE A 1 111 ? 13.471 6.970 -21.328 1.00 93.44 111 ILE A N 1
ATOM 843 C CA . ILE A 1 111 ? 12.657 8.108 -20.879 1.00 93.44 111 ILE A CA 1
ATOM 844 C C . ILE A 1 111 ? 11.223 7.659 -20.597 1.00 93.44 111 ILE A C 1
ATOM 846 O O . ILE A 1 111 ? 10.652 8.043 -19.570 1.00 93.44 111 ILE A O 1
ATOM 850 N N . ASN A 1 112 ? 10.652 6.818 -21.458 1.00 92.25 112 ASN A N 1
ATOM 851 C CA . ASN A 1 112 ? 9.303 6.298 -21.275 1.00 92.25 112 ASN A CA 1
ATOM 852 C C . ASN A 1 112 ? 9.192 5.395 -20.029 1.00 92.25 112 ASN A C 1
ATOM 854 O O . ASN A 1 112 ? 8.252 5.542 -19.239 1.00 92.25 112 ASN A O 1
ATOM 858 N N . GLN A 1 113 ? 10.178 4.521 -19.793 1.00 92.12 113 GLN A N 1
ATOM 859 C CA . GLN A 1 113 ? 10.218 3.666 -18.599 1.00 92.12 113 GLN A CA 1
ATOM 860 C C . GLN A 1 113 ? 10.393 4.481 -17.307 1.00 92.12 113 GLN A C 1
ATOM 862 O O . GLN A 1 113 ? 9.672 4.265 -16.330 1.00 92.12 113 GLN A O 1
ATOM 867 N N . CYS A 1 114 ? 11.282 5.478 -17.307 1.00 93.12 114 CYS A N 1
ATOM 868 C CA . CYS A 1 114 ? 11.483 6.385 -16.173 1.00 93.12 114 CYS A CA 1
ATOM 869 C C . CYS A 1 114 ? 10.226 7.214 -15.868 1.00 93.12 114 CYS A C 1
ATOM 871 O O . CYS A 1 114 ? 9.853 7.379 -14.704 1.00 93.12 114 CYS A O 1
ATOM 873 N N . THR A 1 115 ? 9.542 7.706 -16.905 1.00 93.12 115 THR A N 1
ATOM 874 C CA . THR A 1 115 ? 8.297 8.474 -16.754 1.00 93.12 115 THR A CA 1
ATOM 875 C C . THR A 1 115 ? 7.178 7.598 -16.186 1.00 93.12 115 THR A C 1
ATOM 877 O O . THR A 1 115 ? 6.489 8.007 -15.249 1.00 93.12 115 THR A O 1
ATOM 880 N N . SER A 1 116 ? 7.042 6.362 -16.675 1.00 91.50 116 SER A N 1
ATOM 881 C CA . SER A 1 116 ? 6.079 5.382 -16.152 1.00 91.50 116 SER A CA 1
ATOM 882 C C . SER A 1 116 ? 6.338 5.046 -14.679 1.00 91.50 116 SER A C 1
ATOM 884 O O . SER A 1 116 ? 5.401 5.011 -13.880 1.00 91.50 116 SER A O 1
ATOM 886 N N . PHE A 1 117 ? 7.607 4.881 -14.291 1.00 92.12 117 PHE A N 1
ATOM 887 C CA . PHE A 1 117 ? 8.006 4.655 -12.900 1.00 92.12 117 PHE A CA 1
ATOM 888 C C . PHE A 1 117 ? 7.637 5.837 -11.987 1.00 92.12 117 PHE A C 1
ATOM 890 O O . PHE A 1 117 ? 7.089 5.636 -10.900 1.00 92.12 117 PHE A O 1
ATOM 897 N N . ALA A 1 118 ? 7.876 7.073 -12.438 1.00 94.12 118 ALA A N 1
ATOM 898 C CA . ALA A 1 118 ? 7.533 8.279 -11.684 1.00 94.12 118 ALA A CA 1
ATOM 899 C C . ALA A 1 118 ? 6.014 8.421 -11.466 1.00 94.12 118 ALA A C 1
ATOM 901 O O . ALA A 1 118 ? 5.572 8.688 -10.345 1.00 94.12 118 ALA A O 1
ATOM 902 N N . ILE A 1 119 ? 5.210 8.191 -12.513 1.00 93.44 119 ILE A N 1
ATOM 903 C CA . ILE A 1 119 ? 3.741 8.246 -12.434 1.00 93.44 119 ILE A CA 1
ATOM 904 C C . ILE A 1 119 ? 3.213 7.166 -11.485 1.00 93.44 119 ILE A C 1
ATOM 906 O O . ILE A 1 119 ? 2.370 7.451 -10.631 1.00 93.44 119 ILE A O 1
ATOM 910 N N . LEU A 1 120 ? 3.727 5.938 -11.592 1.00 92.50 120 LEU A N 1
ATOM 911 C CA . LEU A 1 120 ? 3.292 4.831 -10.744 1.00 92.50 120 LEU A CA 1
ATOM 912 C C . LEU A 1 120 ? 3.655 5.060 -9.272 1.00 92.50 120 LEU A C 1
ATOM 914 O O . LEU A 1 120 ? 2.831 4.819 -8.391 1.00 92.50 120 LEU A O 1
ATOM 918 N N . GLY A 1 121 ? 4.855 5.581 -8.999 1.00 92.56 121 GLY A N 1
ATOM 919 C CA . GLY A 1 121 ? 5.287 5.938 -7.648 1.00 92.56 121 GLY A CA 1
ATOM 920 C C . GLY A 1 121 ? 4.403 7.018 -7.019 1.00 92.56 121 GLY A C 1
ATOM 921 O O . GLY A 1 121 ? 3.958 6.863 -5.881 1.00 92.56 121 GLY A O 1
ATOM 922 N N . ALA A 1 122 ? 4.077 8.072 -7.772 1.00 94.31 122 ALA A N 1
ATOM 923 C CA . ALA A 1 122 ? 3.163 9.118 -7.313 1.00 94.31 122 ALA A CA 1
ATOM 924 C C . ALA A 1 122 ? 1.745 8.575 -7.047 1.00 94.31 122 ALA A C 1
ATOM 926 O O . ALA A 1 122 ? 1.143 8.893 -6.019 1.00 94.31 122 ALA A O 1
ATOM 927 N N . ALA A 1 123 ? 1.229 7.716 -7.930 1.00 92.50 123 ALA A N 1
ATOM 928 C CA . ALA A 1 123 ? -0.080 7.088 -7.760 1.00 92.50 123 ALA A CA 1
ATOM 929 C C . ALA A 1 123 ? -0.133 6.198 -6.508 1.00 92.50 123 ALA A C 1
ATOM 931 O O . ALA A 1 123 ? -1.068 6.310 -5.712 1.00 92.50 123 ALA A O 1
ATOM 932 N N . ILE A 1 124 ? 0.891 5.364 -6.295 1.00 92.94 124 ILE A N 1
ATOM 933 C CA . ILE A 1 124 ? 1.014 4.510 -5.107 1.00 92.94 124 ILE A CA 1
ATOM 934 C C . ILE A 1 124 ? 1.113 5.352 -3.836 1.00 92.94 124 ILE A C 1
ATOM 936 O O . ILE A 1 124 ? 0.468 5.023 -2.845 1.00 92.94 124 ILE A O 1
ATOM 940 N N . TYR A 1 125 ? 1.874 6.447 -3.856 1.00 93.44 125 TYR A N 1
ATOM 941 C CA . TYR A 1 125 ? 2.000 7.334 -2.702 1.00 93.44 125 TYR A CA 1
ATOM 942 C C . TYR A 1 125 ? 0.645 7.918 -2.279 1.00 93.44 125 TYR A C 1
ATOM 944 O O . TYR A 1 125 ? 0.269 7.836 -1.107 1.00 93.44 125 TYR A O 1
ATOM 952 N N . ILE A 1 126 ? -0.127 8.443 -3.236 1.00 94.69 126 ILE A N 1
ATOM 953 C CA . ILE A 1 126 ? -1.464 8.994 -2.966 1.00 94.69 126 ILE A CA 1
ATOM 954 C C . ILE A 1 126 ? -2.412 7.889 -2.478 1.00 94.69 126 ILE A C 1
ATOM 956 O O . ILE A 1 126 ? -3.125 8.074 -1.489 1.00 94.69 126 ILE A O 1
ATOM 960 N N . ALA A 1 127 ? -2.406 6.729 -3.138 1.00 92.56 127 ALA A N 1
ATOM 961 C CA . ALA A 1 127 ? -3.240 5.591 -2.761 1.00 92.56 127 ALA A CA 1
ATOM 962 C C . ALA A 1 127 ? -2.926 5.094 -1.340 1.00 92.56 127 ALA A C 1
ATOM 964 O O . ALA A 1 127 ? -3.842 4.902 -0.539 1.00 92.56 127 ALA A O 1
ATOM 965 N N . ALA A 1 128 ? -1.644 4.953 -0.996 1.00 93.12 128 ALA A N 1
ATOM 966 C CA . ALA A 1 128 ? -1.190 4.541 0.328 1.00 93.12 128 ALA A CA 1
ATOM 967 C C . ALA A 1 128 ? -1.573 5.565 1.406 1.00 93.12 128 ALA A C 1
ATOM 969 O O . ALA A 1 128 ? -2.028 5.178 2.484 1.00 93.12 128 ALA A O 1
ATOM 970 N N . PHE A 1 129 ? -1.461 6.863 1.108 1.00 94.75 129 PHE A N 1
ATOM 971 C CA . PHE A 1 129 ? -1.901 7.915 2.022 1.00 94.75 129 PHE A CA 1
ATOM 972 C C . PHE A 1 129 ? -3.399 7.789 2.333 1.00 94.75 129 PHE A C 1
ATOM 974 O O . PHE A 1 129 ? -3.785 7.692 3.499 1.00 94.75 129 PHE A O 1
ATOM 981 N N . ILE A 1 130 ? -4.239 7.687 1.297 1.00 93.31 130 ILE A N 1
ATOM 982 C CA . ILE A 1 130 ? -5.693 7.522 1.449 1.00 93.31 130 ILE A CA 1
ATOM 983 C C . ILE A 1 130 ? -6.023 6.233 2.211 1.00 93.31 130 ILE A C 1
ATOM 985 O O . ILE A 1 130 ? -6.864 6.248 3.112 1.00 93.31 130 ILE A O 1
ATOM 989 N N . GLN A 1 131 ? -5.353 5.126 1.883 1.00 94.94 131 GLN A N 1
ATOM 990 C CA . GLN A 1 131 ? -5.525 3.835 2.547 1.00 94.94 131 GLN A CA 1
ATOM 991 C C . GLN A 1 131 ? -5.282 3.945 4.057 1.00 94.94 131 GLN A C 1
ATOM 993 O O . GLN A 1 131 ? -6.134 3.529 4.848 1.00 94.94 131 GLN A O 1
ATOM 998 N N . VAL A 1 132 ? -4.145 4.517 4.465 1.00 95.12 132 VAL A N 1
ATOM 999 C CA . VAL A 1 132 ? -3.782 4.655 5.883 1.00 95.12 132 VAL A CA 1
ATOM 1000 C C . VAL A 1 132 ? -4.754 5.588 6.599 1.00 95.12 132 VAL A C 1
ATOM 1002 O O . VAL A 1 132 ? -5.277 5.221 7.653 1.00 95.12 132 VAL A O 1
ATOM 1005 N N . SER A 1 133 ? -5.073 6.748 6.018 1.00 94.81 133 SER A N 1
ATOM 1006 C CA . SER A 1 133 ? -6.056 7.669 6.600 1.00 94.81 133 SER A CA 1
ATOM 1007 C C . SER A 1 133 ? -7.417 7.000 6.803 1.00 94.81 133 SER A C 1
ATOM 1009 O O . SER A 1 133 ? -8.040 7.172 7.849 1.00 94.81 133 SER A O 1
ATOM 1011 N N . CYS A 1 134 ? -7.860 6.185 5.845 1.00 91.75 134 CYS A N 1
ATOM 1012 C CA . CYS A 1 134 ? -9.134 5.481 5.928 1.00 91.75 134 CYS A CA 1
ATOM 1013 C C . CYS A 1 134 ? -9.171 4.470 7.088 1.00 91.75 134 CYS A C 1
ATOM 1015 O O . CYS A 1 134 ? -10.135 4.436 7.862 1.00 91.75 134 CYS A O 1
ATOM 1017 N N . PHE A 1 135 ? -8.102 3.684 7.254 1.00 93.12 135 PHE A N 1
ATOM 1018 C CA . PHE A 1 135 ? -7.989 2.736 8.364 1.00 93.12 135 PHE A CA 1
ATOM 1019 C C . PHE A 1 135 ? -7.916 3.435 9.723 1.00 93.12 135 PHE A C 1
ATOM 1021 O O . PHE A 1 135 ? -8.574 2.985 10.663 1.00 93.12 135 PHE A O 1
ATOM 1028 N N . LEU A 1 136 ? -7.182 4.547 9.825 1.00 94.25 136 LEU A N 1
ATOM 1029 C CA . LEU A 1 136 ? -7.073 5.316 11.068 1.00 94.25 136 LEU A CA 1
ATOM 1030 C C . LEU A 1 136 ? -8.419 5.911 11.487 1.00 94.25 136 LEU A C 1
ATOM 1032 O O . LEU A 1 136 ? -8.860 5.689 12.614 1.00 94.25 136 LEU A O 1
ATOM 1036 N N . VAL A 1 137 ? -9.113 6.588 10.567 1.00 92.06 137 VAL A N 1
ATOM 1037 C CA . VAL A 1 137 ? -10.419 7.207 10.850 1.00 92.06 137 VAL A CA 1
ATOM 1038 C C . VAL A 1 137 ? -11.458 6.149 11.229 1.00 92.06 137 VAL A C 1
ATOM 1040 O O . VAL A 1 137 ? -12.218 6.332 12.183 1.00 92.06 137 VAL A O 1
ATOM 1043 N N . SER A 1 138 ? -11.495 5.013 10.526 1.00 91.31 138 SER A N 1
ATOM 1044 C CA . SER A 1 138 ? -12.405 3.927 10.903 1.00 91.31 138 SER A CA 1
ATOM 1045 C C . SER A 1 138 ? -12.041 3.304 12.256 1.00 91.31 138 SER A C 1
ATOM 1047 O O . SER A 1 138 ? -12.939 2.930 13.017 1.00 91.31 138 SER A O 1
ATOM 1049 N N . GLY A 1 139 ? -10.747 3.178 12.560 1.00 90.19 139 GLY A N 1
ATOM 1050 C CA . GLY A 1 139 ? -10.258 2.668 13.839 1.00 90.19 139 GLY A CA 1
ATOM 1051 C C . GLY A 1 139 ? -10.680 3.559 15.005 1.00 90.19 139 GLY A C 1
ATOM 1052 O O . GLY A 1 139 ? -11.241 3.066 15.984 1.00 90.19 139 GLY A O 1
ATOM 1053 N N . GLU A 1 140 ? -10.513 4.874 14.863 1.00 91.38 140 GLU A N 1
ATOM 1054 C CA . GLU A 1 140 ? -10.917 5.863 15.867 1.00 91.38 140 GLU A CA 1
ATOM 1055 C C . GLU A 1 140 ? -12.417 5.778 16.175 1.00 91.38 140 GLU A C 1
ATOM 1057 O O . GLU A 1 140 ? -12.818 5.675 17.339 1.00 91.38 140 GLU A O 1
ATOM 1062 N N . GLN A 1 141 ? -13.256 5.729 15.135 1.00 89.69 141 GLN A N 1
ATOM 1063 C CA . GLN A 1 141 ? -14.707 5.616 15.300 1.00 89.69 141 GLN A CA 1
ATOM 1064 C C . GLN A 1 141 ? -15.108 4.338 16.052 1.00 89.69 141 GLN A C 1
ATOM 1066 O O . GLN A 1 141 ? -16.034 4.369 16.871 1.00 89.69 141 GLN A O 1
ATOM 1071 N N . MET A 1 142 ? -14.426 3.217 15.798 1.00 88.88 142 MET A N 1
ATOM 1072 C CA . MET A 1 142 ? -14.701 1.951 16.483 1.00 88.88 142 MET A CA 1
ATOM 1073 C C . MET A 1 142 ? -14.265 1.997 17.952 1.00 88.88 142 MET A C 1
ATOM 1075 O O . MET A 1 142 ? -15.042 1.614 18.832 1.00 88.88 142 MET A O 1
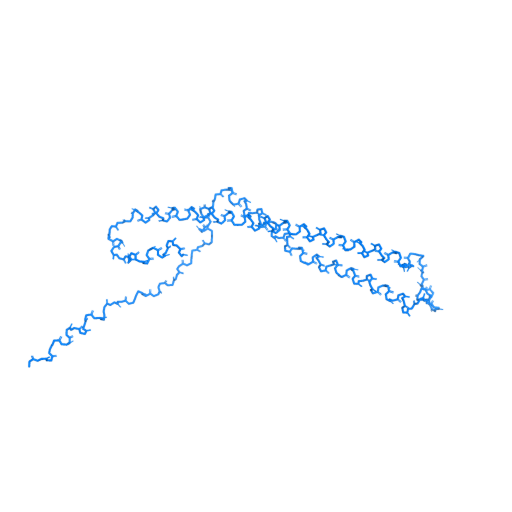ATOM 1079 N N . ILE A 1 143 ? -13.066 2.517 18.227 1.00 89.56 143 ILE A N 1
ATOM 1080 C CA . ILE A 1 143 ? -12.520 2.649 19.586 1.00 89.56 143 ILE A CA 1
ATOM 1081 C C . ILE A 1 143 ? -13.393 3.584 20.426 1.00 89.56 143 ILE A C 1
ATOM 1083 O O . ILE A 1 143 ? -13.727 3.250 21.564 1.00 89.56 143 ILE A O 1
ATOM 1087 N N . HIS A 1 144 ? -13.823 4.717 19.870 1.00 90.06 144 HIS A N 1
ATOM 1088 C CA . HIS A 1 144 ? -14.678 5.671 20.573 1.00 90.06 144 HIS A CA 1
ATOM 1089 C C . HIS A 1 144 ? -15.992 5.023 21.042 1.00 90.06 144 HIS A C 1
ATOM 1091 O O . HIS A 1 144 ? -16.377 5.135 22.208 1.00 90.06 144 HIS A O 1
ATOM 1097 N N . LYS A 1 145 ? -16.651 4.260 20.160 1.00 88.69 145 LYS A N 1
ATOM 1098 C CA . LYS A 1 145 ? -17.885 3.531 20.496 1.00 88.69 145 LYS A CA 1
ATOM 1099 C C . LYS A 1 145 ? -17.651 2.424 21.515 1.00 88.69 145 LYS A C 1
ATOM 1101 O O . LYS A 1 145 ? -18.471 2.251 22.416 1.00 88.69 145 LYS A O 1
ATOM 1106 N N . MET A 1 146 ? -16.545 1.694 21.386 1.00 89.06 146 MET A N 1
ATOM 1107 C CA . MET A 1 146 ? -16.172 0.648 22.333 1.00 89.06 146 MET A CA 1
ATOM 1108 C C . MET A 1 146 ? -15.948 1.226 23.735 1.00 89.06 146 MET A C 1
ATOM 1110 O O . MET A 1 146 ? -16.524 0.709 24.690 1.00 89.06 146 MET A O 1
ATOM 1114 N N . ARG A 1 147 ? -15.205 2.334 23.853 1.00 89.94 147 ARG A N 1
ATOM 1115 C CA . ARG A 1 147 ? -14.959 3.025 25.130 1.00 89.94 147 ARG A CA 1
ATOM 1116 C C . ARG A 1 147 ? -16.254 3.536 25.762 1.00 89.94 147 ARG A C 1
ATOM 1118 O O . ARG A 1 147 ? -16.464 3.323 26.952 1.00 89.94 147 ARG A O 1
ATOM 1125 N N . LEU A 1 148 ? -17.162 4.122 24.975 1.00 90.12 148 LEU A N 1
ATOM 1126 C CA . LEU A 1 148 ? -18.476 4.556 25.469 1.00 90.12 148 LEU A CA 1
ATOM 1127 C C . LEU A 1 148 ? -19.333 3.386 25.970 1.00 90.12 148 LEU A C 1
ATOM 1129 O O . LEU A 1 148 ? -19.928 3.471 27.045 1.00 90.12 148 LEU A O 1
ATOM 1133 N N . ALA A 1 149 ? -19.401 2.290 25.211 1.00 89.06 149 ALA A N 1
ATOM 1134 C CA . ALA A 1 149 ? -20.164 1.107 25.601 1.00 89.06 149 ALA A CA 1
ATOM 1135 C C . ALA A 1 149 ? -19.579 0.433 26.853 1.00 89.06 149 ALA A C 1
ATOM 1137 O O . ALA A 1 149 ? -20.332 -0.010 27.720 1.00 89.06 149 ALA A O 1
ATOM 1138 N N . PHE A 1 150 ? -18.250 0.392 26.963 1.00 89.12 150 PHE A N 1
ATOM 1139 C CA . PHE A 1 150 ? -17.541 -0.147 28.118 1.00 89.12 150 PHE A CA 1
ATOM 1140 C C . PHE A 1 150 ? -17.765 0.706 29.373 1.00 89.12 150 PHE A C 1
ATOM 1142 O O . PHE A 1 150 ? -18.199 0.178 30.395 1.00 89.12 150 PHE A O 1
ATOM 1149 N N . PHE A 1 151 ? -17.588 2.028 29.277 1.00 91.00 151 PHE A N 1
ATOM 1150 C CA . PHE A 1 151 ? -17.831 2.954 30.386 1.00 91.00 151 PHE A CA 1
ATOM 1151 C C . PHE A 1 151 ? -19.289 2.913 30.859 1.00 91.00 151 PHE A C 1
ATOM 1153 O O . PHE A 1 151 ? -19.560 2.805 32.055 1.00 91.00 151 PHE A O 1
ATOM 1160 N N . ARG A 1 152 ? -20.243 2.897 29.918 1.00 92.44 152 ARG A N 1
ATOM 1161 C CA . ARG A 1 152 ? -21.667 2.725 30.235 1.00 92.44 152 ARG A CA 1
ATOM 1162 C C . ARG A 1 152 ? -21.940 1.408 30.964 1.00 92.44 152 ARG A C 1
ATOM 1164 O O . ARG A 1 152 ? -22.792 1.389 31.847 1.00 92.44 152 ARG A O 1
ATOM 1171 N N . GLY A 1 153 ? -21.254 0.327 30.593 1.00 89.00 153 GLY A N 1
ATOM 1172 C CA . GLY A 1 153 ? -21.371 -0.972 31.256 1.00 89.00 153 GLY A CA 1
ATOM 1173 C C . GLY A 1 153 ? -20.825 -0.966 32.684 1.00 89.00 153 GLY A C 1
ATOM 1174 O O . GLY A 1 153 ? -21.467 -1.528 33.565 1.00 89.00 153 GLY A O 1
ATOM 1175 N N . ILE A 1 154 ? -19.695 -0.292 32.922 1.00 89.25 154 ILE A N 1
ATOM 1176 C CA . ILE A 1 154 ? -19.085 -0.163 34.257 1.00 89.25 154 ILE A CA 1
ATOM 1177 C C . ILE A 1 154 ? -19.992 0.622 35.209 1.00 89.25 154 ILE A C 1
ATOM 1179 O O . ILE A 1 154 ? -20.195 0.194 36.338 1.00 89.25 154 ILE A O 1
ATOM 1183 N N . LEU A 1 155 ? -20.578 1.736 34.758 1.00 89.50 155 LEU A N 1
ATOM 1184 C CA . LEU A 1 155 ? -21.436 2.570 35.610 1.00 89.50 155 LEU A CA 1
ATOM 1185 C C . LEU A 1 155 ? -22.731 1.880 36.077 1.00 89.50 155 LEU A C 1
ATOM 1187 O O . LEU A 1 155 ? -23.347 2.350 37.026 1.00 89.50 155 LEU A O 1
ATOM 1191 N N . HIS A 1 156 ? -23.153 0.793 35.422 1.00 92.38 156 HIS A N 1
ATOM 1192 C CA . HIS A 1 156 ? -24.341 0.016 35.804 1.00 92.38 156 HIS A CA 1
ATOM 1193 C C . HIS A 1 156 ? -24.007 -1.245 36.623 1.00 92.38 156 HIS A C 1
ATOM 1195 O O . HIS A 1 156 ? -24.884 -2.085 36.809 1.00 92.38 156 HIS A O 1
ATOM 1201 N N . GLN A 1 157 ? -22.759 -1.425 37.069 1.00 92.12 157 GLN A N 1
ATOM 1202 C CA . GLN A 1 157 ? -22.383 -2.550 37.932 1.00 92.12 157 GLN A CA 1
ATOM 1203 C C . GLN A 1 157 ? -22.734 -2.281 39.401 1.00 92.12 157 GLN A C 1
ATOM 1205 O O . GLN A 1 157 ? -22.605 -1.157 39.886 1.00 92.12 157 GLN A O 1
ATOM 1210 N N . ASP A 1 158 ? -23.137 -3.331 40.120 1.00 92.19 158 ASP A N 1
ATOM 1211 C CA . ASP A 1 158 ? -23.462 -3.261 41.547 1.00 92.19 158 ASP A CA 1
ATOM 1212 C C . ASP A 1 158 ? -22.212 -3.063 42.420 1.00 92.19 158 ASP A C 1
ATOM 1214 O O . ASP A 1 158 ? -21.104 -3.482 42.072 1.00 92.19 158 ASP A O 1
ATOM 1218 N N . ILE A 1 159 ? -22.390 -2.503 43.622 1.00 85.81 159 ILE A N 1
ATOM 1219 C CA . ILE A 1 159 ? -21.288 -2.236 44.565 1.00 85.81 159 ILE A CA 1
ATOM 1220 C C . ILE A 1 159 ? -20.506 -3.507 44.947 1.00 85.81 159 ILE A C 1
ATOM 1222 O O . ILE A 1 159 ? -19.288 -3.463 45.099 1.00 85.81 159 ILE A O 1
ATOM 1226 N N . SER A 1 160 ? -21.173 -4.666 45.007 1.00 90.06 160 SER A N 1
ATOM 1227 C CA . SER A 1 160 ? -20.532 -5.963 45.275 1.00 90.06 160 SER A CA 1
ATOM 1228 C C . SER A 1 160 ? -19.619 -6.446 44.142 1.00 90.06 160 SER A C 1
ATOM 1230 O O . SER A 1 160 ? -18.745 -7.279 44.377 1.00 90.06 160 SER A O 1
ATOM 1232 N N . TRP A 1 161 ? -19.810 -5.963 42.910 1.00 88.56 161 TRP A N 1
ATOM 1233 C CA . TRP A 1 161 ? -18.896 -6.232 41.797 1.00 88.56 161 TRP A CA 1
ATOM 1234 C C . TRP A 1 161 ? -17.653 -5.337 41.870 1.00 88.56 161 TRP A C 1
ATOM 1236 O O . TRP A 1 161 ? -16.554 -5.794 41.551 1.00 88.56 161 TRP A O 1
ATOM 1246 N N . PHE A 1 162 ? -17.812 -4.092 42.331 1.00 86.69 162 PHE A N 1
ATOM 1247 C CA . PHE A 1 162 ? -16.694 -3.173 42.563 1.00 86.69 162 PHE A CA 1
ATOM 1248 C C . PHE A 1 162 ? -15.785 -3.634 43.706 1.00 86.69 162 PHE A C 1
ATOM 1250 O O . PHE A 1 162 ? -14.573 -3.531 43.575 1.00 86.69 162 PHE A O 1
ATOM 1257 N N . ASP A 1 163 ? -16.336 -4.223 44.770 1.00 87.38 163 ASP A N 1
ATOM 1258 C CA . ASP A 1 163 ? -15.541 -4.750 45.892 1.00 87.38 163 ASP A CA 1
ATOM 1259 C C . ASP A 1 163 ? -14.609 -5.910 45.473 1.00 87.38 163 ASP A C 1
ATOM 1261 O O . ASP A 1 163 ? -13.507 -6.072 45.988 1.00 87.38 163 ASP A O 1
ATOM 1265 N N . LYS A 1 164 ? -15.014 -6.690 44.458 1.00 85.44 164 LYS A N 1
ATOM 1266 C CA . LYS A 1 164 ? -14.218 -7.801 43.905 1.00 85.44 164 LYS A CA 1
ATOM 1267 C C . LYS A 1 164 ? -13.181 -7.369 42.868 1.00 85.44 164 LYS A C 1
ATOM 1269 O O . LYS A 1 164 ? -12.254 -8.127 42.593 1.00 85.44 164 LYS A O 1
ATOM 1274 N N . ASN A 1 165 ? -13.336 -6.194 42.257 1.00 82.00 165 ASN A N 1
ATOM 1275 C CA . ASN A 1 165 ? -12.426 -5.701 41.227 1.00 82.00 165 ASN A CA 1
ATOM 1276 C C . ASN A 1 165 ? -11.644 -4.498 41.753 1.00 82.00 165 ASN A C 1
ATOM 1278 O O . ASN A 1 165 ? -12.169 -3.392 41.817 1.00 82.00 165 ASN A O 1
ATOM 1282 N N . ASN A 1 166 ? -10.363 -4.699 42.071 1.00 81.62 166 ASN A N 1
ATOM 1283 C CA . ASN A 1 166 ? -9.491 -3.635 42.565 1.00 81.62 166 ASN A CA 1
ATOM 1284 C C . ASN A 1 166 ? -9.511 -2.411 41.620 1.00 81.62 166 ASN A C 1
ATOM 1286 O O . ASN A 1 166 ? -9.165 -2.529 40.438 1.00 81.62 166 ASN A O 1
ATOM 1290 N N . SER A 1 167 ? -9.882 -1.238 42.145 1.00 73.62 167 SER A N 1
ATOM 1291 C CA . SER A 1 167 ? -10.100 0.018 41.407 1.00 73.62 167 SER A CA 1
ATOM 1292 C C . SER A 1 167 ? -8.929 0.427 40.502 1.00 73.62 167 SER A C 1
ATOM 1294 O O . SER A 1 167 ? -9.144 0.997 39.428 1.00 73.62 167 SER A O 1
ATOM 1296 N N . GLY A 1 168 ? -7.691 0.091 40.888 1.00 79.38 168 GLY A N 1
ATOM 1297 C CA . GLY A 1 168 ? -6.499 0.346 40.070 1.00 79.38 168 GLY A CA 1
ATOM 1298 C C . GLY A 1 168 ? -6.494 -0.447 38.759 1.00 79.38 168 GLY A C 1
ATOM 1299 O O . GLY A 1 168 ? -6.222 0.107 37.699 1.00 79.38 168 GLY A O 1
ATOM 1300 N N . THR A 1 169 ? -6.902 -1.718 38.805 1.00 80.19 169 THR A N 1
ATOM 1301 C CA . THR A 1 169 ? -6.923 -2.609 37.630 1.00 80.19 169 THR A CA 1
ATOM 1302 C C . THR A 1 169 ? -8.021 -2.252 36.626 1.00 80.19 169 THR A C 1
ATOM 1304 O O . THR A 1 169 ? -7.878 -2.504 35.430 1.00 80.19 169 THR A O 1
ATOM 1307 N N . LEU A 1 170 ? -9.117 -1.641 37.090 1.00 80.31 170 LEU A N 1
ATOM 1308 C CA . LEU A 1 170 ? -10.236 -1.234 36.238 1.00 80.31 170 LEU A CA 1
ATOM 1309 C C . LEU A 1 170 ? -9.876 -0.053 35.340 1.00 80.31 170 LEU A C 1
ATOM 1311 O O . LEU A 1 170 ? -10.235 -0.026 34.165 1.00 80.31 170 LEU A O 1
ATOM 1315 N N . THR A 1 171 ? -9.155 0.910 35.914 1.00 81.44 171 THR A N 1
ATOM 1316 C CA . THR A 1 171 ? -8.683 2.092 35.194 1.00 81.44 171 THR A CA 1
ATOM 1317 C C . THR A 1 171 ? -7.707 1.667 34.103 1.00 81.44 171 THR A C 1
ATOM 1319 O O . THR A 1 171 ? -7.859 2.086 32.960 1.00 81.44 171 THR A O 1
ATOM 1322 N N . THR A 1 172 ? -6.790 0.745 34.409 1.00 85.75 172 THR A N 1
ATOM 1323 C CA . THR A 1 172 ? -5.866 0.172 33.422 1.00 85.75 172 THR A CA 1
ATOM 1324 C C . THR A 1 172 ? -6.609 -0.480 32.251 1.00 85.75 172 THR A C 1
ATOM 1326 O O . THR A 1 172 ? -6.374 -0.094 31.112 1.00 85.75 172 THR A O 1
ATOM 1329 N N . LYS A 1 173 ? -7.602 -1.348 32.509 1.00 83.25 173 LYS A N 1
ATOM 1330 C CA . LYS A 1 173 ? -8.415 -2.026 31.468 1.00 83.25 173 LYS A CA 1
ATOM 1331 C C . LYS A 1 173 ? -9.232 -1.094 30.556 1.00 83.25 173 LYS A C 1
ATOM 1333 O O . LYS A 1 173 ? -9.800 -1.553 29.569 1.00 83.25 173 LYS A O 1
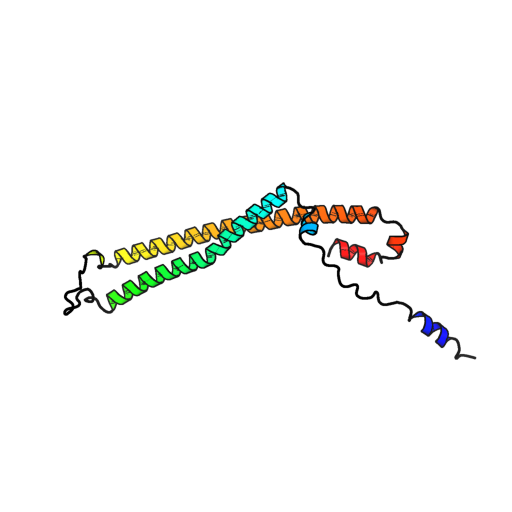ATOM 1338 N N . LEU A 1 174 ? -9.403 0.175 30.927 1.00 81.12 174 LEU A N 1
ATOM 1339 C CA . LEU A 1 174 ? -10.133 1.163 30.126 1.00 81.12 174 LEU A CA 1
ATOM 1340 C C . LEU A 1 174 ? -9.217 1.887 29.125 1.00 81.12 174 LEU A C 1
ATOM 1342 O O . LEU A 1 174 ? -9.691 2.368 28.088 1.00 81.12 174 LEU A O 1
ATOM 1346 N N . PHE A 1 175 ? -7.930 2.008 29.452 1.00 76.88 175 PHE A N 1
ATOM 1347 C CA . PHE A 1 175 ? -6.953 2.737 28.648 1.00 76.88 175 PHE A CA 1
ATOM 1348 C C . PHE A 1 175 ? -6.024 1.819 27.850 1.00 76.88 175 PHE A C 1
ATOM 1350 O O . PHE A 1 175 ? -5.669 2.212 26.734 1.00 76.88 175 PHE A O 1
ATOM 1357 N N . GLU A 1 176 ? -5.691 0.646 28.396 1.00 69.62 176 GLU A N 1
ATOM 1358 C CA . GLU A 1 176 ? -4.958 -0.449 27.737 1.00 69.62 176 GLU A CA 1
ATOM 1359 C C . GLU A 1 176 ? -5.895 -1.396 26.979 1.00 69.62 176 GLU A C 1
ATOM 1361 O O . GLU A 1 176 ? -5.543 -1.761 25.833 1.00 69.62 176 GLU A O 1
#

Sequence (176 aa):
MSEKKTSEFEVAWDSQSEPGEEKAKKVSLAKLWRYATGKSLLLVILGASIAVVTGAGMPLMSIIVGSLSESFVKMTKLRESPNSLVCPHDPSCNTTFSDIYTTEDFHNDIINQCTSFAILGAAIYIAAFIQVSCFLVSGEQMIHKMRLAFFRGILHQDISWFDKNNSGTLTTKLFE

pLDDT: mean 77.62, std 18.53, range [35.78, 95.12]

Solvent-accessible surface area (backbone atoms only — not comparable to full-atom values): 10614 Å² total; per-residue (Å²): 146,75,77,74,66,60,64,64,61,61,63,74,71,80,73,73,74,72,80,70,87,70,74,78,79,81,74,58,71,71,66,68,52,68,70,55,45,75,71,40,48,52,39,43,54,53,23,49,54,45,47,52,55,52,59,54,45,58,62,52,54,52,51,53,53,49,56,54,48,50,56,52,52,53,53,49,50,46,70,78,39,80,62,68,86,58,67,94,81,54,100,80,72,80,76,54,84,84,72,73,80,46,74,66,57,51,50,52,51,53,52,52,53,54,51,52,50,51,53,50,51,52,52,45,52,55,49,50,52,54,25,53,52,32,48,50,54,36,47,50,58,37,51,54,51,50,52,51,55,50,53,58,53,59,76,71,56,55,72,76,57,51,75,74,45,61,69,71,62,54,56,47,69,74,76,108

Nearest PDB structures (foldseek):
  3zx6-assembly1_A  TM=5.748E-01  e=2.809E+00  Archaeoglobus fulgidus DSM 4304
  5sxc-assembly1_B  TM=6.531E-01  e=5.479E+00  Homo sapiens
  4bne-assembly1_B  TM=4.506E-01  e=1.031E+00  Gallus gallus
  5xg2-assembly1_A  TM=3.710E-01  e=2.127E+00  Pyrococcus yayanosii CH1
  3zx6-assembly1_B  TM=3.164E-01  e=2.127E+00  Archaeoglobus fulgidus DSM 4304

Mean predicted aligned error: 13.35 Å

Organism: NCBI:txid310955

Radius of gyration: 34.97 Å; Cα contacts (8 Å, |Δi|>4): 56; chains: 1; bounding box: 54×28×122 Å

Foldseek 3Di:
DPPPPVVVVVVVPPPPPDPPPPPPDDDDPVVLCPLQDPVLVVLLVLLVVLVVVLVVLVVVLVVLVVQLVVLVVLVVVCVVCVPVLCPVPDPPSPDDPVSPCDPVNSVVSNVVSVVVSVVSVVVSVVSVVSSVVSVVVSVVSSLVSVLVVLVVVVVPDDPVVVVVDPPVVSVVVSVD

InterPro domains:
  IPR011527 ABC transporter type 1, transmembrane domain [PF00664] (45-174)
  IPR011527 ABC transporter type 1, transmembrane domain [PS50929] (45-176)
  IPR036640 ABC transporter type 1, transmembrane domain superfamily [G3DSA:1.20.1560.10] (22-176)
  IPR036640 ABC transporter type 1, transmembrane domain superfamily [SSF90123] (22-174)
  IPR039421 Type 1 protein exporter [PTHR24222] (4-175)

Secondary structure (DSSP, 8-state):
--SSSHHHHHTTSTT----------PPPHHHHGGG--HHHHHHHHHHHHHHHHHHHHHHHHHHHHHHHHHHHHHHHHHHH-TTTT--TT-TT----GGG---HHHHHHHHHHHHHHHHHHHHHHHHHHHHHHHHHHHHHHHHHHHHHHHHHHHHHTS-HHHHHHS-HHHHHHHHH-